Protein AF-00000000868670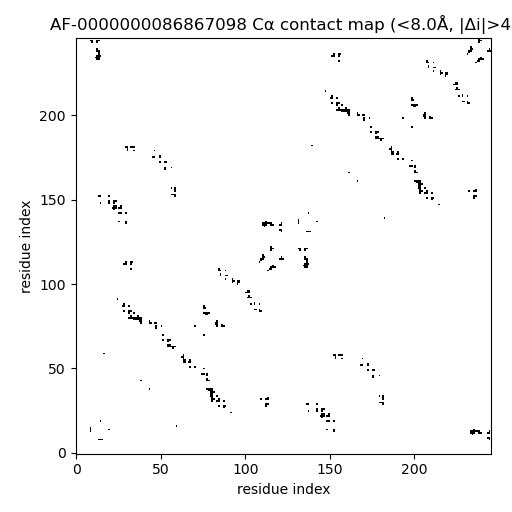98 (afdb_homodimer)

InterPro domains:
  IPR017905 ERV/ALR sulfhydryl oxidase domain [PF04777] (22-114)
  IPR017905 ERV/ALR sulfhydryl oxidase domain [PS51324] (13-113)
  IPR036774 ERV/ALR sulfhydryl oxidase domain superfamily [G3DSA:1.20.120.310] (2-123)
  IPR036774 ERV/ALR sulfhydryl oxidase domain superfamily [SSF69000] (12-122)
  IPR039799 Sulfhydryl oxidase ALR/ERV [PTHR12645] (9-123)

Sequence (246 aa):
VAVAEEKEPPPDCPLDSEQLGRSTWAFLHTMAAYYPDRPSGAQQKEMRDFINLFSKFYPCEHCAEDLRERLRTNQPDTSTRSNFSKWLCLLHNEVNRKLGKSEFDCSRVDERWRDGWKDGSCDVAVAEEKEPPPDCPLDSEQLGRSTWAFLHTMAAYYPDRPSGAQQKEMRDFINLFSKFYPCEHCAEDLRERLRTNQPDTSTRSNFSKWLCLLHNEVNRKLGKSEFDCSRVDERWRDGWKDGSCD

Secondary structure (DSSP, 8-state):
--------PPTTSPP-HHHHHHHHHHHHHHHHHTS-SS--HHHHHHHHHHHHHHHHH-S-HHHHHHHHHHHTT-----SSHHHHHHHHHHHHHHHHHHTTPPPP-GGGHHIIIII--TTSTT-/--------PPTTSPP-HHHHHHHHHHHHHHHHHTS-SS--HHHHHHHHHHHHHHHHH-S-HHHHHHHHHHHTT-----SSHHHHHHHHHHHHHHHHHHTTPPPP-GGGHHIIIII--TTSTT-

Solvent-accessible surface area (backbone atoms only — not comparable to full-atom values): 13511 Å² total; per-residue (Å²): 129,81,74,72,74,80,73,79,73,53,85,82,32,36,69,49,72,67,56,42,46,52,23,39,50,54,37,52,48,35,26,29,55,60,38,53,69,74,42,50,74,65,52,27,52,49,50,46,49,40,54,53,48,46,33,73,52,44,69,39,67,72,60,16,51,52,48,47,59,51,42,74,81,51,65,76,42,44,72,26,17,68,47,28,34,38,43,53,41,51,53,52,29,52,53,23,52,76,72,72,42,80,67,71,70,50,92,44,47,53,30,41,34,58,73,24,46,91,87,44,77,56,107,128,81,75,71,72,77,73,79,74,54,86,81,33,35,69,51,72,65,57,39,45,53,23,39,50,53,36,52,47,34,26,28,55,60,37,54,68,74,42,50,74,67,52,26,53,50,50,46,50,40,54,56,48,45,34,72,51,42,67,39,68,72,59,17,52,51,47,47,60,50,43,74,81,50,65,77,42,45,73,26,17,69,48,27,36,37,44,52,42,51,53,51,29,54,54,23,53,74,72,71,42,80,67,71,71,50,91,44,46,54,29,41,36,59,73,23,46,90,88,46,75,57,107

pLDDT: mean 93.81, std 14.08, range [25.45, 98.94]

Structure (mmCIF, N/CA/C/O backbone):
data_AF-0000000086867098-model_v1
#
loop_
_entity.id
_entity.type
_entity.pdbx_description
1 polymer 'Sulfhydryl oxidase'
#
loop_
_atom_site.group_PDB
_atom_site.id
_atom_site.type_symbol
_atom_site.label_atom_id
_atom_site.label_alt_id
_atom_site.label_comp_id
_atom_site.label_asym_id
_atom_site.label_entity_id
_atom_site.label_seq_id
_atom_site.pdbx_PDB_ins_code
_atom_site.Cartn_x
_atom_site.Cartn_y
_atom_site.Cartn_z
_atom_site.occupancy
_atom_site.B_iso_or_equiv
_atom_site.auth_seq_id
_atom_site.auth_comp_id
_atom_site.auth_asym_id
_atom_site.auth_atom_id
_atom_site.pdbx_PDB_model_num
ATOM 1 N N . VAL A 1 1 ? -27.594 5.777 -22.266 1 26.56 1 VAL A N 1
ATOM 2 C CA . VAL A 1 1 ? -26.969 6.781 -21.422 1 26.56 1 VAL A CA 1
ATOM 3 C C . VAL A 1 1 ? -25.469 6.52 -21.344 1 26.56 1 VAL A C 1
ATOM 5 O O . VAL A 1 1 ? -25.031 5.445 -20.906 1 26.56 1 VAL A O 1
ATOM 8 N N . ALA A 1 2 ? -24.531 7.09 -22.016 1 32.62 2 ALA A N 1
ATOM 9 C CA . ALA A 1 2 ? -23.094 6.895 -22.078 1 32.62 2 ALA A CA 1
ATOM 10 C C . ALA A 1 2 ? -22.484 6.891 -20.672 1 32.62 2 ALA A C 1
ATOM 12 O O . ALA A 1 2 ? -22.812 7.746 -19.844 1 32.62 2 ALA A O 1
ATOM 13 N N . VAL A 1 3 ? -22.203 5.785 -20 1 34.34 3 VAL A N 1
ATOM 14 C CA . VAL A 1 3 ? -21.484 5.75 -18.734 1 34.34 3 VAL A CA 1
ATOM 15 C C . VAL A 1 3 ? -20.375 6.805 -18.734 1 34.34 3 VAL A C 1
ATOM 17 O O . VAL A 1 3 ? -19.578 6.867 -19.672 1 34.34 3 VAL A O 1
ATOM 20 N N . ALA A 1 4 ? -20.672 7.84 -18.328 1 41.22 4 ALA A N 1
ATOM 21 C CA . ALA A 1 4 ? -19.703 8.93 -18.234 1 41.22 4 ALA A CA 1
ATOM 22 C C . ALA A 1 4 ? -18.328 8.406 -17.844 1 41.22 4 ALA A C 1
ATOM 24 O O . ALA A 1 4 ? -18.188 7.707 -16.844 1 41.22 4 ALA A O 1
ATOM 25 N N . GLU A 1 5 ? -17.516 8.047 -18.719 1 41.09 5 GLU A N 1
ATOM 26 C CA . GLU A 1 5 ? -16.125 7.699 -18.469 1 41.09 5 GLU A CA 1
ATOM 27 C C . GLU A 1 5 ? -15.516 8.594 -17.406 1 41.09 5 GLU A C 1
ATOM 29 O O . GLU A 1 5 ? -15.484 9.82 -17.547 1 41.09 5 GLU A O 1
ATOM 34 N N . GLU A 1 6 ? -15.727 8.398 -16.141 1 48.19 6 GLU A N 1
ATOM 35 C CA . GLU A 1 6 ? -15.125 9.227 -15.094 1 48.19 6 GLU A CA 1
ATOM 36 C C . GLU A 1 6 ? -13.664 9.539 -15.406 1 48.19 6 GLU A C 1
ATOM 38 O O . GLU A 1 6 ? -12.852 8.633 -15.57 1 48.19 6 GLU A O 1
ATOM 43 N N . LYS A 1 7 ? -13.312 10.555 -16.078 1 58.81 7 LYS A N 1
ATOM 44 C CA . LYS A 1 7 ? -12.008 11.078 -16.5 1 58.81 7 LYS A CA 1
ATOM 45 C C . LYS A 1 7 ? -11 11.023 -15.352 1 58.81 7 LYS A C 1
ATOM 47 O O . LYS A 1 7 ? -11.32 11.383 -14.219 1 58.81 7 LYS A O 1
ATOM 52 N N . GLU A 1 8 ? -9.883 10.258 -15.438 1 70.94 8 GLU A N 1
ATOM 53 C CA . GLU A 1 8 ? -8.789 10.219 -14.477 1 70.94 8 GLU A CA 1
ATOM 54 C C . GLU A 1 8 ? -8.391 11.625 -14.031 1 70.94 8 GLU A C 1
ATOM 56 O O . GLU A 1 8 ? -8.297 12.539 -14.852 1 70.94 8 GLU A O 1
ATOM 61 N N . PRO A 1 9 ? -8.438 11.805 -12.68 1 74.44 9 PRO A N 1
ATOM 62 C CA . PRO A 1 9 ? -8.016 13.133 -12.219 1 74.44 9 PRO A CA 1
ATOM 63 C C . PRO A 1 9 ? -6.66 13.547 -12.789 1 74.44 9 PRO A C 1
ATOM 65 O O . PRO A 1 9 ? -5.863 12.695 -13.18 1 74.44 9 PRO A O 1
ATOM 68 N N . PRO A 1 10 ? -6.441 14.914 -12.844 1 80.44 10 PRO A N 1
ATOM 69 C CA . PRO A 1 10 ? -5.133 15.406 -13.273 1 80.44 10 PRO A CA 1
ATOM 70 C C . PRO A 1 10 ? -3.986 14.867 -12.414 1 80.44 10 PRO A C 1
ATOM 72 O O . PRO A 1 10 ? -4.215 14.398 -11.297 1 80.44 10 PRO A O 1
ATOM 75 N N . PRO A 1 11 ? -2.871 14.875 -13.062 1 84.81 11 PRO A N 1
ATOM 76 C CA . PRO A 1 11 ? -1.71 14.438 -12.281 1 84.81 11 PRO A CA 1
ATOM 77 C C . PRO A 1 11 ? -1.512 15.266 -11.008 1 84.81 11 PRO A C 1
ATOM 79 O O . PRO A 1 11 ? -1.882 16.438 -10.969 1 84.81 11 PRO A O 1
ATOM 82 N N . ASP A 1 12 ? -1.098 14.703 -9.984 1 92.25 12 ASP A N 1
ATOM 83 C CA . ASP A 1 12 ? -0.721 15.328 -8.719 1 92.25 12 ASP A CA 1
ATOM 84 C C . ASP A 1 12 ? -1.955 15.789 -7.945 1 92.25 12 ASP A C 1
ATOM 86 O O . ASP A 1 12 ? -1.909 16.797 -7.238 1 92.25 12 ASP A O 1
ATOM 90 N N . CYS A 1 13 ? -3.09 15.305 -8.25 1 97.06 13 CYS A N 1
ATOM 91 C CA . CYS A 1 13 ? -4.301 15.5 -7.457 1 97.06 13 CYS A CA 1
ATOM 92 C C . CYS A 1 13 ? -4.566 14.297 -6.559 1 97.06 13 CYS A C 1
ATOM 94 O O . CYS A 1 13 ? -4.035 13.211 -6.801 1 97.06 13 CYS A O 1
ATOM 96 N N . PRO A 1 14 ? -5.355 14.469 -5.543 1 97.38 14 PRO A N 1
ATOM 97 C CA . PRO A 1 14 ? -5.715 13.312 -4.719 1 97.38 14 PRO A CA 1
ATOM 98 C C . PRO A 1 14 ? -6.27 12.148 -5.539 1 97.38 14 PRO A C 1
ATOM 100 O O . PRO A 1 14 ? -6.984 12.367 -6.52 1 97.38 14 PRO A O 1
ATOM 103 N N . LEU A 1 15 ? -5.988 10.984 -5.145 1 97.06 15 LEU A N 1
ATOM 104 C CA . LEU A 1 15 ? -6.395 9.805 -5.898 1 97.06 15 LEU A CA 1
ATOM 105 C C . LEU A 1 15 ? -7.891 9.547 -5.754 1 97.06 15 LEU A C 1
ATOM 107 O O . LEU A 1 15 ? -8.445 9.711 -4.664 1 97.06 15 LEU A O 1
ATOM 111 N N . ASP A 1 16 ? -8.492 9.195 -6.832 1 94.56 16 ASP A N 1
ATOM 112 C CA . ASP A 1 16 ? -9.828 8.625 -6.688 1 94.56 16 ASP A CA 1
ATOM 113 C C . ASP A 1 16 ? -9.766 7.148 -6.301 1 94.56 16 ASP A C 1
ATOM 115 O O . ASP A 1 16 ? -8.672 6.578 -6.199 1 94.56 16 ASP A O 1
ATOM 119 N N . SER A 1 17 ? -10.883 6.57 -6.066 1 95.12 17 SER A N 1
ATOM 120 C CA . SER A 1 17 ? -10.953 5.203 -5.562 1 95.12 17 SER A CA 1
ATOM 121 C C . SER A 1 17 ? -10.297 4.223 -6.531 1 95.12 17 SER A C 1
ATOM 123 O O . SER A 1 17 ? -9.672 3.25 -6.109 1 95.12 17 SER A O 1
ATOM 125 N N . GLU A 1 18 ? -10.43 4.438 -7.805 1 94.56 18 GLU A N 1
ATOM 126 C CA . GLU A 1 18 ? -9.852 3.555 -8.812 1 94.56 18 GLU A CA 1
ATOM 127 C C . GLU A 1 18 ? -8.328 3.645 -8.812 1 94.56 18 GLU A C 1
ATOM 129 O O . GLU A 1 18 ? -7.637 2.623 -8.859 1 94.56 18 GLU A O 1
ATOM 134 N N . GLN A 1 19 ? -7.812 4.863 -8.805 1 96.69 19 GLN A N 1
ATOM 135 C CA . GLN A 1 19 ? -6.371 5.074 -8.742 1 96.69 19 GLN A CA 1
ATOM 136 C C . GLN A 1 19 ? -5.789 4.508 -7.449 1 96.69 19 GLN A C 1
ATOM 138 O O . GLN A 1 19 ? -4.727 3.887 -7.461 1 96.69 19 GLN A O 1
ATOM 143 N N . LEU A 1 20 ? -6.52 4.809 -6.375 1 98 20 LEU A N 1
ATOM 144 C CA . LEU A 1 20 ? -6.109 4.258 -5.086 1 98 20 LEU A CA 1
ATOM 145 C C . LEU A 1 20 ? -6.051 2.734 -5.141 1 98 20 LEU A C 1
ATOM 147 O O . LEU A 1 20 ? -5.059 2.131 -4.727 1 98 20 LEU A O 1
ATOM 151 N N . GLY A 1 21 ? -7.105 2.197 -5.641 1 98 21 GLY A N 1
ATOM 152 C CA . GLY A 1 21 ? -7.152 0.749 -5.766 1 98 21 GLY A CA 1
ATOM 153 C C . GLY A 1 21 ? -6.004 0.182 -6.578 1 98 21 GLY A C 1
ATOM 154 O O . GLY A 1 21 ? -5.352 -0.777 -6.156 1 98 21 GLY A O 1
ATOM 155 N N . ARG A 1 22 ? -5.723 0.755 -7.691 1 97.12 22 ARG A N 1
ATOM 156 C CA . ARG A 1 22 ? -4.652 0.282 -8.562 1 97.12 22 ARG A CA 1
ATOM 157 C C . ARG A 1 22 ? -3.305 0.343 -7.855 1 97.12 22 ARG A C 1
ATOM 159 O O . ARG A 1 22 ? -2.525 -0.612 -7.91 1 97.12 22 ARG A O 1
ATOM 166 N N . SER A 1 23 ? -3.018 1.423 -7.254 1 97.94 23 SER A N 1
ATOM 167 C CA . SER A 1 23 ? -1.764 1.591 -6.527 1 97.94 23 SER A CA 1
ATOM 168 C C . SER A 1 23 ? -1.657 0.595 -5.375 1 97.94 23 SER A C 1
ATOM 170 O O . SER A 1 23 ? -0.601 -0.005 -5.164 1 97.94 23 SER A O 1
ATOM 172 N N . THR A 1 24 ? -2.754 0.404 -4.68 1 98.75 24 THR A N 1
ATOM 173 C CA . THR A 1 24 ? -2.76 -0.444 -3.492 1 98.75 24 THR A CA 1
ATOM 174 C C . THR A 1 24 ? -2.586 -1.911 -3.873 1 98.75 24 THR A C 1
ATOM 176 O O . THR A 1 24 ? -1.787 -2.627 -3.266 1 98.75 24 THR A O 1
ATOM 179 N N . TRP A 1 25 ? -3.287 -2.361 -4.895 1 98.81 25 TRP A N 1
ATOM 180 C CA . TRP A 1 25 ? -3.162 -3.748 -5.332 1 98.81 25 TRP A CA 1
ATOM 181 C C . TRP A 1 25 ? -1.762 -4.027 -5.863 1 98.81 25 TRP A C 1
ATOM 183 O O . TRP A 1 25 ? -1.217 -5.113 -5.652 1 98.81 25 TRP A O 1
ATOM 193 N N . ALA A 1 26 ? -1.219 -3.018 -6.586 1 98.38 26 ALA A N 1
ATOM 194 C CA . ALA A 1 26 ? 0.15 -3.178 -7.07 1 98.38 26 ALA A CA 1
ATOM 195 C C . ALA A 1 26 ? 1.116 -3.408 -5.91 1 98.38 26 ALA A C 1
ATOM 197 O O . ALA A 1 26 ? 1.964 -4.301 -5.969 1 98.38 26 ALA A O 1
ATOM 198 N N . PHE A 1 27 ? 1.025 -2.664 -4.871 1 98.75 27 PHE A N 1
ATOM 199 C CA . PHE A 1 27 ? 1.849 -2.809 -3.678 1 98.75 27 PHE A CA 1
ATOM 200 C C . PHE A 1 27 ? 1.606 -4.156 -3.012 1 98.75 27 PHE A C 1
ATOM 202 O O . PHE A 1 27 ? 2.553 -4.898 -2.734 1 98.75 27 PHE A O 1
ATOM 209 N N . LEU A 1 28 ? 0.327 -4.496 -2.783 1 98.94 28 LEU A N 1
ATOM 210 C CA . LEU A 1 28 ? -0.02 -5.703 -2.041 1 98.94 28 LEU A CA 1
ATOM 211 C C . LEU A 1 28 ? 0.461 -6.953 -2.775 1 98.94 28 LEU A C 1
ATOM 213 O O . LEU A 1 28 ? 1.038 -7.852 -2.164 1 98.94 28 LEU A O 1
ATOM 217 N N . HIS A 1 29 ? 0.234 -6.996 -4.113 1 98.94 29 HIS A N 1
ATOM 218 C CA . HIS A 1 29 ? 0.667 -8.156 -4.879 1 98.94 29 HIS A CA 1
ATOM 219 C C . HIS A 1 29 ? 2.188 -8.273 -4.898 1 98.94 29 HIS A C 1
ATOM 221 O O . HIS A 1 29 ? 2.732 -9.375 -4.836 1 98.94 29 HIS A O 1
ATOM 227 N N . THR A 1 30 ? 2.879 -7.141 -5.043 1 98.88 30 THR A N 1
ATOM 228 C CA . THR A 1 30 ? 4.336 -7.176 -5.023 1 98.88 30 THR A CA 1
ATOM 229 C C . THR A 1 30 ? 4.848 -7.633 -3.662 1 98.88 30 THR A C 1
ATOM 231 O O . THR A 1 30 ? 5.77 -8.445 -3.582 1 98.88 30 THR A O 1
ATOM 234 N N . MET A 1 31 ? 4.262 -7.098 -2.586 1 98.88 31 MET A N 1
ATOM 235 C CA . MET A 1 31 ? 4.621 -7.531 -1.239 1 98.88 31 MET A CA 1
ATOM 236 C C . MET A 1 31 ? 4.461 -9.039 -1.092 1 98.88 31 MET A C 1
ATOM 238 O O . MET A 1 31 ? 5.348 -9.711 -0.558 1 98.88 31 MET A O 1
ATOM 242 N N . ALA A 1 32 ? 3.342 -9.547 -1.602 1 98.94 32 ALA A N 1
ATOM 243 C CA . ALA A 1 32 ? 3.104 -10.992 -1.528 1 98.94 32 ALA A CA 1
ATOM 244 C C . ALA A 1 32 ? 4.137 -11.758 -2.348 1 98.94 32 ALA A C 1
ATOM 246 O O . ALA A 1 32 ? 4.594 -12.828 -1.937 1 98.94 32 ALA A O 1
ATOM 247 N N . ALA A 1 33 ? 4.496 -11.211 -3.479 1 98.81 33 ALA A N 1
ATOM 248 C CA . ALA A 1 33 ? 5.441 -11.859 -4.391 1 98.81 33 ALA A CA 1
ATOM 249 C C . ALA A 1 33 ? 6.812 -12.008 -3.736 1 98.81 33 ALA A C 1
ATOM 251 O O . ALA A 1 33 ? 7.566 -12.922 -4.07 1 98.81 33 ALA A O 1
ATOM 252 N N . TYR A 1 34 ? 7.117 -11.164 -2.795 1 98.62 34 TYR A N 1
ATOM 253 C CA . TYR A 1 34 ? 8.461 -11.18 -2.219 1 98.62 34 TYR A CA 1
ATOM 254 C C . TYR A 1 34 ? 8.414 -11.547 -0.741 1 98.62 34 TYR A C 1
ATOM 256 O O . TYR A 1 34 ? 9.367 -11.289 -0.001 1 98.62 34 TYR A O 1
ATOM 264 N N . TYR A 1 35 ? 7.203 -12.008 -0.323 1 98.75 35 TYR A N 1
ATOM 265 C CA . TYR A 1 35 ? 7.082 -12.664 0.977 1 98.75 35 TYR A CA 1
ATOM 266 C C . TYR A 1 35 ? 8.016 -13.867 1.071 1 98.75 35 TYR A C 1
ATOM 268 O O . TYR A 1 35 ? 8.297 -14.516 0.065 1 98.75 35 TYR A O 1
ATOM 276 N N . PRO A 1 36 ? 8.555 -14.133 2.316 1 98.25 36 PRO A N 1
ATOM 277 C CA . PRO A 1 36 ? 9.484 -15.258 2.428 1 98.25 36 PRO A CA 1
ATOM 278 C C . PRO A 1 36 ? 8.883 -16.578 1.933 1 98.25 36 PRO A C 1
ATOM 280 O O . PRO A 1 36 ? 7.707 -16.844 2.186 1 98.25 36 PRO A O 1
ATOM 283 N N . ASP A 1 37 ? 9.664 -17.406 1.196 1 98.19 37 ASP A N 1
ATOM 284 C CA . ASP A 1 37 ? 9.195 -18.688 0.694 1 98.19 37 ASP A CA 1
ATOM 285 C C . ASP A 1 37 ? 8.766 -19.609 1.841 1 98.19 37 ASP A C 1
ATOM 287 O O . ASP A 1 37 ? 7.766 -20.328 1.729 1 98.19 37 ASP A O 1
ATOM 291 N N . ARG A 1 38 ? 9.562 -19.547 2.852 1 97.75 38 ARG A N 1
ATOM 292 C CA . ARG A 1 38 ? 9.289 -20.312 4.07 1 97.75 38 ARG A CA 1
ATOM 293 C C . ARG A 1 38 ? 9.305 -19.391 5.293 1 97.75 38 ARG A C 1
ATOM 295 O O . ARG A 1 38 ? 10.258 -19.406 6.066 1 97.75 38 ARG A O 1
ATOM 302 N N . PRO A 1 39 ? 8.203 -18.672 5.527 1 98.75 39 PRO A N 1
ATOM 303 C CA . PRO A 1 39 ? 8.148 -17.719 6.641 1 98.75 39 PR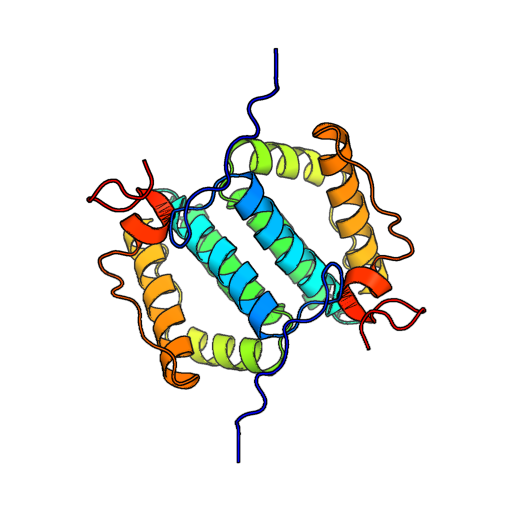O A CA 1
ATOM 304 C C . PRO A 1 39 ? 8.18 -18.406 8 1 98.75 39 PRO A C 1
ATOM 306 O O . PRO A 1 39 ? 7.613 -19.484 8.164 1 98.75 39 PRO A O 1
ATOM 309 N N . SER A 1 40 ? 8.859 -17.781 8.922 1 98.69 40 SER A N 1
ATOM 310 C CA . SER A 1 40 ? 8.805 -18.234 10.305 1 98.69 40 SER A CA 1
ATOM 311 C C . SER A 1 40 ? 7.414 -18.047 10.898 1 98.69 40 SER A C 1
ATOM 313 O O . SER A 1 40 ? 6.566 -17.375 10.312 1 98.69 40 SER A O 1
ATOM 315 N N . GLY A 1 41 ? 7.188 -18.688 12.055 1 98.62 41 GLY A N 1
ATOM 316 C CA . GLY A 1 41 ? 5.926 -18.484 12.75 1 98.62 41 GLY A CA 1
ATOM 317 C C . GLY A 1 41 ? 5.648 -17.016 13.047 1 98.62 41 GLY A C 1
ATOM 318 O O . GLY A 1 41 ? 4.516 -16.547 12.898 1 98.62 41 GLY A O 1
ATOM 319 N N . ALA A 1 42 ? 6.703 -16.328 13.414 1 98.69 42 ALA A N 1
ATOM 320 C CA . ALA A 1 42 ? 6.566 -14.898 13.695 1 98.69 42 ALA A CA 1
ATOM 321 C C . ALA A 1 42 ? 6.188 -14.117 12.438 1 98.69 42 ALA A C 1
ATOM 323 O O . ALA A 1 42 ? 5.312 -13.258 12.477 1 98.69 42 ALA A O 1
ATOM 324 N N . GLN A 1 43 ? 6.82 -14.422 11.359 1 98.81 43 GLN A N 1
ATOM 325 C CA . GLN A 1 43 ? 6.52 -13.758 10.102 1 98.81 43 GLN A CA 1
ATOM 326 C C . GLN A 1 43 ? 5.086 -14.031 9.664 1 98.81 43 GLN A C 1
ATOM 328 O O . GLN A 1 43 ? 4.406 -13.133 9.148 1 98.81 43 GLN A O 1
ATOM 333 N N . GLN A 1 44 ? 4.625 -15.227 9.805 1 98.94 44 GLN A N 1
ATOM 334 C CA . GLN A 1 44 ? 3.25 -15.586 9.469 1 98.94 44 GLN A CA 1
ATOM 335 C C . GLN A 1 44 ? 2.254 -14.766 10.281 1 98.94 44 GLN A C 1
ATOM 337 O O . GLN A 1 44 ? 1.308 -14.203 9.734 1 98.94 44 GLN A O 1
ATOM 342 N N . LYS A 1 45 ? 2.467 -14.734 11.57 1 98.88 45 LYS A N 1
ATOM 343 C CA . LYS A 1 45 ? 1.586 -13.961 12.438 1 98.88 45 LYS A CA 1
ATOM 344 C C . LYS A 1 45 ? 1.616 -12.477 12.078 1 98.88 45 LYS A C 1
ATOM 346 O O . LYS A 1 45 ? 0.572 -11.82 12.031 1 98.88 45 LYS A O 1
ATOM 351 N N . GLU A 1 46 ? 2.785 -11.961 11.898 1 98.88 46 GLU A N 1
ATOM 352 C CA . GLU A 1 46 ? 2.953 -10.547 11.602 1 98.88 46 GLU A CA 1
ATOM 353 C C . GLU A 1 46 ? 2.285 -10.18 10.281 1 98.88 46 GLU A C 1
ATOM 355 O O . GLU A 1 46 ? 1.717 -9.094 10.148 1 98.88 46 GLU A O 1
ATOM 360 N N . MET A 1 47 ? 2.348 -11.047 9.297 1 98.94 47 MET A N 1
ATOM 361 C CA . MET A 1 47 ? 1.693 -10.789 8.016 1 98.94 47 MET A CA 1
ATOM 362 C C . MET A 1 47 ? 0.176 -10.812 8.164 1 98.94 47 MET A C 1
ATOM 364 O O . MET A 1 47 ? -0.524 -9.984 7.586 1 98.94 47 MET A O 1
ATOM 368 N N . ARG A 1 48 ? -0.363 -11.742 8.938 1 98.81 48 ARG A N 1
ATOM 369 C CA . ARG A 1 48 ? -1.793 -11.742 9.227 1 98.81 48 ARG A CA 1
ATOM 370 C C . ARG A 1 48 ? -2.217 -10.445 9.906 1 98.81 48 ARG A C 1
ATOM 372 O O . ARG A 1 48 ? -3.232 -9.852 9.539 1 98.81 48 ARG A O 1
ATOM 379 N N . ASP A 1 49 ? -1.416 -10.062 10.891 1 98.81 49 ASP A N 1
ATOM 380 C CA . ASP A 1 49 ? -1.689 -8.805 11.57 1 98.81 49 ASP A CA 1
ATOM 381 C C . ASP A 1 49 ? -1.668 -7.633 10.586 1 98.81 49 ASP A C 1
ATOM 383 O O . ASP A 1 49 ? -2.506 -6.734 10.672 1 98.81 49 ASP A O 1
ATOM 387 N N . PHE A 1 50 ? -0.724 -7.621 9.688 1 98.94 50 PHE A N 1
ATOM 388 C CA . PHE A 1 50 ? -0.591 -6.562 8.688 1 98.94 50 PHE A CA 1
ATOM 389 C C . PHE A 1 50 ? -1.859 -6.445 7.852 1 98.94 50 PHE A C 1
ATOM 391 O O . PHE A 1 50 ? -2.4 -5.352 7.688 1 98.94 50 PHE A O 1
ATOM 398 N N . ILE A 1 51 ? -2.369 -7.559 7.355 1 98.94 51 ILE A N 1
ATOM 399 C CA . ILE A 1 51 ? -3.545 -7.555 6.492 1 98.94 51 ILE A CA 1
ATOM 400 C C . ILE A 1 51 ? -4.766 -7.09 7.285 1 98.94 51 ILE A C 1
ATOM 402 O O . ILE A 1 51 ? -5.605 -6.348 6.766 1 98.94 51 ILE A O 1
ATOM 406 N N . ASN A 1 52 ? -4.848 -7.512 8.5 1 98.75 52 ASN A N 1
ATOM 407 C CA . ASN A 1 52 ? -5.984 -7.102 9.32 1 98.75 52 ASN A CA 1
ATOM 408 C C . ASN A 1 52 ? -5.926 -5.609 9.648 1 98.75 52 ASN A C 1
ATOM 410 O O . ASN A 1 52 ? -6.945 -4.918 9.586 1 98.75 52 ASN A O 1
ATOM 414 N N . LEU A 1 53 ? -4.75 -5.121 10 1 98.81 53 LEU A N 1
ATOM 415 C CA . LEU A 1 53 ? -4.594 -3.689 10.234 1 98.81 53 LEU A CA 1
ATOM 416 C C . LEU A 1 53 ? -4.859 -2.896 8.961 1 98.81 53 LEU A C 1
ATOM 418 O O . LEU A 1 53 ? -5.496 -1.842 9 1 98.81 53 LEU A O 1
ATOM 422 N N . PHE A 1 54 ? -4.34 -3.438 7.828 1 98.88 54 PHE A N 1
ATOM 423 C CA . PHE A 1 54 ? -4.59 -2.842 6.52 1 98.88 54 PHE A CA 1
ATOM 424 C C . PHE A 1 54 ? -6.082 -2.637 6.293 1 98.88 54 PHE A C 1
ATOM 426 O O . PHE A 1 54 ? -6.508 -1.57 5.844 1 98.88 54 PHE A O 1
ATOM 433 N N . SER A 1 55 ? -6.902 -3.562 6.578 1 98.69 55 SER A N 1
ATOM 434 C CA . SER A 1 55 ? -8.344 -3.516 6.34 1 98.69 55 SER A CA 1
ATOM 435 C C . SER A 1 55 ? -9.008 -2.436 7.188 1 98.69 55 SER A C 1
ATOM 437 O O . SER A 1 55 ? -10.086 -1.951 6.852 1 98.69 55 SER A O 1
ATOM 439 N N . LYS A 1 56 ? -8.406 -2.055 8.289 1 98.31 56 LYS A N 1
ATOM 440 C CA . LYS A 1 56 ? -8.961 -1.036 9.18 1 98.31 56 LYS A CA 1
ATOM 441 C C . LYS A 1 56 ? -8.672 0.367 8.648 1 98.31 56 LYS A C 1
ATOM 443 O O . LYS A 1 56 ? -9.445 1.296 8.883 1 98.31 56 LYS A O 1
ATOM 448 N N . PHE A 1 57 ? -7.559 0.493 7.988 1 98.75 57 PHE A N 1
ATOM 449 C CA . PHE A 1 57 ? -7.07 1.84 7.715 1 98.75 57 PHE A CA 1
ATOM 450 C C . PHE A 1 57 ? -7.117 2.137 6.219 1 98.75 57 PHE A C 1
ATOM 452 O O . PHE A 1 57 ? -6.75 3.23 5.789 1 98.75 57 PHE A O 1
ATOM 459 N N . TYR A 1 58 ? -7.574 1.14 5.348 1 98.81 58 TYR A N 1
ATOM 460 C CA . TYR A 1 58 ? -7.672 1.416 3.92 1 98.81 58 TYR A CA 1
ATOM 461 C C . TYR A 1 58 ? -8.586 2.605 3.658 1 98.81 58 TYR A C 1
ATOM 463 O O . TYR A 1 58 ? -9.703 2.67 4.188 1 98.81 58 TYR A O 1
ATOM 471 N N . PRO A 1 59 ? -8.102 3.6 2.883 1 98.44 59 PRO A N 1
ATOM 472 C CA . PRO A 1 59 ? -8.766 4.902 2.797 1 98.44 59 PRO A CA 1
ATOM 473 C C . PRO A 1 59 ? -9.891 4.922 1.771 1 98.44 59 PRO A C 1
ATOM 475 O O . PRO A 1 59 ? -9.961 5.828 0.938 1 98.44 59 PRO A O 1
ATOM 478 N N . CYS A 1 60 ? -10.742 4.023 1.742 1 97.88 60 CYS A N 1
ATOM 479 C CA . CYS A 1 60 ? -12.047 3.883 1.097 1 97.88 60 CYS A CA 1
ATOM 480 C C . CYS A 1 60 ? -13.023 3.143 1.999 1 97.88 60 CYS A C 1
ATOM 482 O O . CYS A 1 60 ? -12.93 1.924 2.16 1 97.88 60 CYS A O 1
ATOM 484 N N . GLU A 1 61 ? -13.844 3.896 2.498 1 96.94 61 GLU A N 1
ATOM 485 C CA . GLU A 1 61 ? -14.648 3.404 3.611 1 96.94 61 GLU A CA 1
ATOM 486 C C . GLU A 1 61 ? -15.414 2.143 3.225 1 96.94 61 GLU A C 1
ATOM 488 O O . GLU A 1 61 ? -15.328 1.122 3.912 1 96.94 61 GLU A O 1
ATOM 493 N N . HIS A 1 62 ? -16.172 2.217 2.145 1 97.06 62 HIS A N 1
ATOM 494 C CA . HIS A 1 62 ? -16.969 1.059 1.766 1 97.06 62 HIS A CA 1
ATOM 495 C C . HIS A 1 62 ? -16.094 -0.095 1.305 1 97.06 62 HIS A C 1
ATOM 497 O O . HIS A 1 62 ? -16.438 -1.264 1.474 1 97.06 62 HIS A O 1
ATOM 503 N N . CYS A 1 63 ? -14.891 0.158 0.699 1 98.31 63 CYS A N 1
ATOM 504 C CA . CYS A 1 63 ? -13.922 -0.871 0.327 1 98.31 63 CYS A CA 1
ATOM 505 C C . CYS A 1 63 ? -13.375 -1.578 1.562 1 98.31 63 CYS A C 1
ATOM 507 O O . CYS A 1 63 ? -13.305 -2.809 1.595 1 98.31 63 CYS A O 1
ATOM 509 N N . ALA A 1 64 ? -13.023 -0.767 2.52 1 98.38 64 ALA A N 1
ATOM 510 C CA . ALA A 1 64 ? -12.461 -1.282 3.766 1 98.38 64 ALA A CA 1
ATOM 511 C C . ALA A 1 64 ? -13.477 -2.158 4.5 1 98.38 64 ALA A C 1
ATOM 513 O O . ALA A 1 64 ? -13.125 -3.225 5.012 1 98.38 64 ALA A O 1
ATOM 514 N N . GLU A 1 65 ? -14.664 -1.67 4.59 1 98.25 65 GLU A N 1
ATOM 515 C CA . GLU A 1 65 ? -15.727 -2.443 5.23 1 98.25 65 GLU A CA 1
ATOM 516 C C . GLU A 1 65 ? -15.93 -3.783 4.531 1 98.25 65 GLU A C 1
ATOM 518 O O . GLU A 1 65 ? -16.078 -4.816 5.188 1 98.25 65 GLU A O 1
ATOM 523 N N . ASP A 1 66 ? -16.016 -3.74 3.273 1 98.19 66 ASP A N 1
ATOM 524 C CA . ASP A 1 66 ? -16.156 -4.965 2.492 1 98.19 66 ASP A CA 1
ATOM 525 C C . ASP A 1 66 ? -15.008 -5.93 2.766 1 98.19 66 ASP A C 1
ATOM 527 O O . ASP A 1 66 ? -15.227 -7.133 2.939 1 98.19 66 ASP A O 1
ATOM 531 N N . LEU A 1 67 ? -13.789 -5.422 2.77 1 98.5 67 LEU A N 1
ATOM 532 C CA . LEU A 1 67 ? -12.617 -6.246 3.045 1 98.5 67 LEU A CA 1
ATOM 533 C C . LEU A 1 67 ? -12.703 -6.875 4.434 1 98.5 67 LEU A C 1
ATOM 535 O O . LEU A 1 67 ? -12.422 -8.062 4.602 1 98.5 67 LEU A O 1
ATOM 539 N N . ARG A 1 68 ? -13.078 -6.098 5.434 1 98.56 68 ARG A N 1
ATOM 540 C CA . ARG A 1 68 ? -13.195 -6.621 6.793 1 98.56 68 ARG A CA 1
ATOM 541 C C . ARG A 1 68 ? -14.242 -7.723 6.871 1 98.56 68 ARG A C 1
ATOM 543 O O . ARG A 1 68 ? -14.07 -8.703 7.598 1 98.56 68 ARG A O 1
ATOM 550 N N . GLU A 1 69 ? -15.305 -7.547 6.176 1 98.38 69 GLU A N 1
ATOM 551 C CA . GLU A 1 69 ? -16.328 -8.594 6.125 1 98.38 69 GLU A CA 1
ATOM 552 C C . GLU A 1 69 ? -15.766 -9.875 5.527 1 98.38 69 GLU A C 1
ATOM 554 O O . GLU A 1 69 ? -16.016 -10.969 6.047 1 98.38 69 GLU A O 1
ATOM 559 N N . ARG A 1 70 ? -15.008 -9.781 4.504 1 97.75 70 ARG A N 1
ATOM 560 C CA . ARG A 1 70 ? -14.43 -10.945 3.854 1 97.75 70 ARG A CA 1
ATOM 561 C C . ARG A 1 70 ? -13.406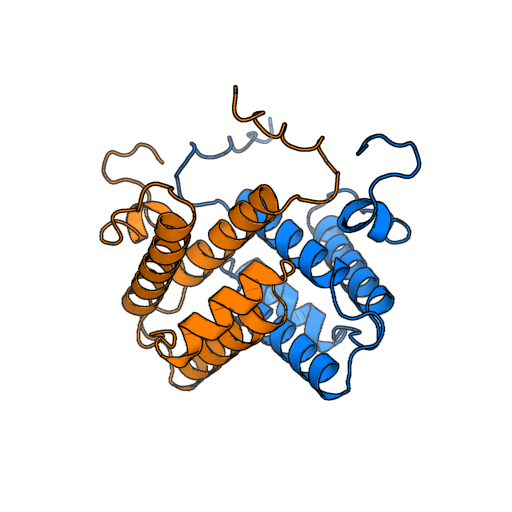 -11.633 4.762 1 97.75 70 ARG A C 1
ATOM 563 O O . ARG A 1 70 ? -13.3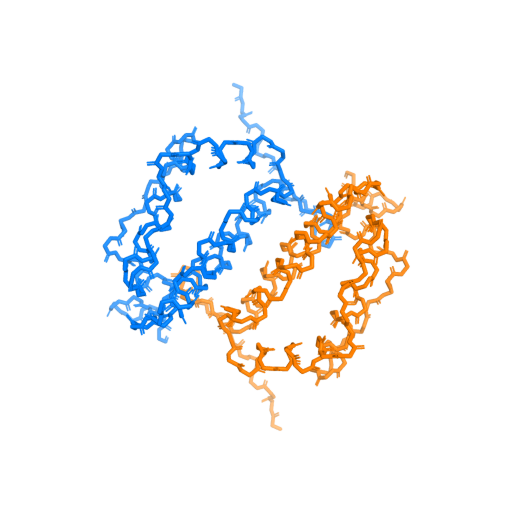05 -12.859 4.773 1 97.75 70 ARG A O 1
ATOM 570 N N . LEU A 1 71 ? -12.703 -10.836 5.547 1 98.5 71 LEU A N 1
ATOM 571 C CA . LEU A 1 71 ? -11.633 -11.359 6.395 1 98.5 71 LEU A CA 1
ATOM 572 C C . LEU A 1 71 ? -12.211 -12.117 7.586 1 98.5 71 LEU A C 1
ATOM 574 O O . LEU A 1 71 ? -11.492 -12.859 8.258 1 98.5 71 LEU A O 1
ATOM 578 N N . ARG A 1 72 ? -13.469 -11.938 7.887 1 98.06 72 ARG A N 1
ATOM 579 C CA . ARG A 1 72 ? -14.094 -12.656 8.992 1 98.06 72 ARG A CA 1
ATOM 580 C C . ARG A 1 72 ? -14.055 -14.164 8.75 1 98.06 72 ARG A C 1
ATOM 582 O O . ARG A 1 72 ? -13.945 -14.953 9.688 1 98.06 72 ARG A O 1
ATOM 589 N N . THR A 1 73 ? -14.125 -14.57 7.496 1 97.31 73 THR A N 1
ATOM 590 C CA . THR A 1 73 ? -14.203 -16 7.219 1 97.31 73 THR A CA 1
ATOM 591 C C . THR A 1 73 ? -13.109 -16.422 6.246 1 97.31 73 THR A C 1
ATOM 593 O O . THR A 1 73 ? -13.078 -17.562 5.789 1 97.31 73 THR A O 1
ATOM 596 N N . ASN A 1 74 ? -12.352 -15.547 5.875 1 97.81 74 ASN A N 1
ATOM 597 C CA . ASN A 1 74 ? -11.281 -15.797 4.914 1 97.81 74 ASN A CA 1
ATOM 598 C C . ASN A 1 74 ? -10 -15.062 5.297 1 97.81 74 ASN A C 1
ATOM 600 O O . ASN A 1 74 ? -9.57 -14.156 4.586 1 97.81 74 ASN A O 1
ATOM 604 N N . GLN A 1 75 ? -9.367 -15.57 6.371 1 98.62 75 GLN A N 1
ATOM 605 C CA . GLN A 1 75 ? -8.102 -15 6.82 1 98.62 75 GLN A CA 1
ATOM 606 C C . GLN A 1 75 ? -6.977 -15.32 5.844 1 98.62 75 GLN A C 1
ATOM 608 O O . GLN A 1 75 ? -7.016 -16.344 5.152 1 98.62 75 GLN A O 1
ATOM 613 N N . PRO A 1 76 ? -5.938 -14.438 5.754 1 98.81 76 PRO A N 1
ATOM 614 C CA . PRO A 1 76 ? -4.836 -14.695 4.82 1 98.81 76 PRO A CA 1
ATOM 615 C C . PRO A 1 76 ? -4.105 -16 5.117 1 98.81 76 PRO A C 1
ATOM 617 O O . PRO A 1 76 ? -3.898 -16.344 6.285 1 98.81 76 PRO A O 1
ATOM 620 N N . ASP A 1 77 ? -3.863 -16.75 4.09 1 98.88 77 ASP A N 1
ATOM 621 C CA . ASP A 1 77 ? -2.963 -17.891 4.227 1 98.88 77 ASP A CA 1
ATOM 622 C C . ASP A 1 77 ? -1.504 -17.453 4.098 1 98.88 77 ASP A C 1
ATOM 624 O O . ASP A 1 77 ? -0.982 -17.328 2.986 1 98.88 77 ASP A O 1
ATOM 628 N N . THR A 1 78 ? -0.784 -17.281 5.199 1 98.88 78 THR A N 1
ATOM 629 C CA . THR A 1 78 ? 0.574 -16.75 5.207 1 98.88 78 THR A CA 1
ATOM 630 C C . THR A 1 78 ? 1.591 -17.875 5.434 1 98.88 78 THR A C 1
ATOM 632 O O . THR A 1 78 ? 2.721 -17.609 5.852 1 98.88 78 THR A O 1
ATOM 635 N N . SER A 1 79 ? 1.136 -19.094 5.211 1 98.88 79 SER A N 1
ATOM 636 C CA . SER A 1 79 ? 1.97 -20.25 5.535 1 98.88 79 SER A CA 1
ATOM 637 C C . SER A 1 79 ? 3.193 -20.312 4.629 1 98.88 79 SER A C 1
ATOM 639 O O . SER A 1 79 ? 4.246 -20.812 5.035 1 98.88 79 SER A O 1
ATOM 641 N N . THR A 1 80 ? 3.062 -19.969 3.371 1 98.81 80 THR A N 1
ATOM 642 C CA . THR A 1 80 ? 4.152 -19.859 2.408 1 98.81 80 THR A CA 1
ATOM 643 C C . THR A 1 80 ? 3.947 -18.656 1.497 1 98.81 80 THR A C 1
ATOM 645 O O . THR A 1 80 ? 2.846 -18.109 1.423 1 98.81 80 THR A O 1
ATOM 648 N N . ARG A 1 81 ? 5.023 -18.297 0.83 1 98.81 81 ARG A N 1
ATOM 649 C CA . ARG A 1 81 ? 4.941 -17.219 -0.157 1 98.81 81 ARG A CA 1
ATOM 650 C C . ARG A 1 81 ? 3.871 -17.516 -1.201 1 98.81 81 ARG A C 1
ATOM 652 O O . ARG A 1 81 ? 3.045 -16.656 -1.515 1 98.81 81 ARG A O 1
ATOM 659 N N . SER A 1 82 ? 3.896 -18.703 -1.785 1 98.75 82 SER A N 1
ATOM 660 C CA . SER A 1 82 ? 2.973 -19.109 -2.84 1 98.75 82 SER A CA 1
ATOM 661 C C . SER A 1 82 ? 1.528 -19.078 -2.35 1 98.75 82 SER A C 1
ATOM 663 O O . SER A 1 82 ? 0.637 -18.609 -3.059 1 98.75 82 SER A O 1
ATOM 665 N N . ASN A 1 83 ? 1.311 -19.578 -1.134 1 98.88 83 ASN A N 1
ATOM 666 C CA . ASN A 1 83 ? -0.034 -19.594 -0.567 1 98.88 83 ASN A CA 1
ATOM 667 C C . ASN A 1 83 ? -0.551 -18.172 -0.34 1 98.88 83 ASN A C 1
ATOM 669 O O . ASN A 1 83 ? -1.709 -17.875 -0.637 1 98.88 83 ASN A O 1
ATOM 673 N N . PHE A 1 84 ? 0.267 -17.359 0.201 1 98.94 84 PHE A N 1
ATOM 674 C CA . PHE A 1 84 ? -0.119 -15.977 0.468 1 98.94 84 PHE A CA 1
ATOM 675 C C . PHE A 1 84 ? -0.428 -15.234 -0.829 1 98.94 84 PHE A C 1
ATOM 677 O O . PHE A 1 84 ? -1.43 -14.523 -0.921 1 98.94 84 PHE A O 1
ATOM 684 N N . SER A 1 85 ? 0.401 -15.414 -1.878 1 98.94 85 SER A N 1
ATOM 685 C CA . SER A 1 85 ? 0.186 -14.789 -3.182 1 98.94 85 SER A CA 1
ATOM 686 C C . SER A 1 85 ? -1.134 -15.242 -3.797 1 98.94 85 SER A C 1
ATOM 688 O O . SER A 1 85 ? -1.875 -14.43 -4.352 1 98.94 85 SER A O 1
ATOM 690 N N . LYS A 1 86 ? -1.333 -16.5 -3.703 1 98.88 86 LYS A N 1
ATOM 691 C CA . LYS A 1 86 ? -2.574 -17.031 -4.246 1 98.88 86 LYS A CA 1
ATOM 692 C C . LYS A 1 86 ? -3.787 -16.5 -3.494 1 98.88 86 LYS A C 1
ATOM 694 O O . LYS A 1 86 ? -4.785 -16.125 -4.105 1 98.88 86 LYS A O 1
ATOM 699 N N . TRP A 1 87 ? -3.729 -16.531 -2.188 1 98.94 87 TRP A N 1
ATOM 700 C CA . TRP A 1 87 ? -4.809 -15.992 -1.373 1 98.94 87 TRP A CA 1
ATOM 701 C C . TRP A 1 87 ? -5.137 -14.562 -1.787 1 98.94 87 TRP A C 1
ATOM 703 O O . TRP A 1 87 ? -6.305 -14.219 -1.979 1 98.94 87 TRP A O 1
ATOM 713 N N . LEU A 1 88 ? -4.098 -13.75 -1.889 1 98.94 88 LEU A N 1
ATOM 714 C CA . LEU A 1 88 ? -4.293 -12.344 -2.242 1 98.94 88 LEU A CA 1
ATOM 715 C C . LEU A 1 88 ? -4.918 -12.211 -3.627 1 98.94 88 LEU A C 1
ATOM 717 O O . LEU A 1 88 ? -5.77 -11.352 -3.85 1 98.94 88 LEU A O 1
ATOM 721 N N . CYS A 1 89 ? -4.469 -13.039 -4.566 1 98.94 89 CYS A N 1
ATOM 722 C CA . CYS A 1 89 ? -5.012 -13.039 -5.922 1 98.94 89 CYS A CA 1
ATOM 723 C C . CYS A 1 89 ? -6.492 -13.398 -5.914 1 98.94 89 CYS A C 1
ATOM 725 O O . CYS A 1 89 ? -7.293 -12.758 -6.598 1 98.94 89 CYS A O 1
ATOM 727 N N . LEU A 1 90 ? -6.832 -14.398 -5.164 1 98.88 90 LEU A N 1
ATOM 728 C CA . LEU A 1 90 ? -8.227 -14.812 -5.082 1 98.88 90 LEU A CA 1
ATOM 729 C C . LEU A 1 90 ? -9.086 -13.734 -4.422 1 98.88 90 LEU A C 1
ATOM 731 O O . LEU A 1 90 ? -10.211 -13.484 -4.852 1 98.88 90 LEU A O 1
ATOM 735 N N . LEU A 1 91 ? -8.586 -13.156 -3.383 1 98.88 91 LEU A N 1
ATOM 736 C CA . LEU A 1 91 ? -9.273 -12.039 -2.752 1 98.88 91 LEU A CA 1
ATOM 737 C C . LEU A 1 91 ? -9.516 -10.914 -3.75 1 98.88 91 LEU A C 1
ATOM 739 O O . LEU A 1 91 ? -10.609 -10.352 -3.805 1 98.88 91 LEU A O 1
ATOM 743 N N . HIS A 1 92 ? -8.445 -10.516 -4.531 1 98.75 92 HIS A N 1
ATOM 744 C CA . HIS A 1 92 ? -8.555 -9.477 -5.551 1 98.75 92 HIS A CA 1
ATOM 745 C C . HIS A 1 92 ? -9.617 -9.836 -6.586 1 98.75 92 HIS A C 1
ATOM 747 O O . HIS A 1 92 ? -10.367 -8.961 -7.035 1 98.75 92 HIS A O 1
ATOM 753 N N . ASN A 1 93 ? -9.719 -11.102 -6.969 1 98.81 93 ASN A N 1
ATOM 754 C CA . ASN A 1 93 ? -10.734 -11.562 -7.91 1 98.81 93 ASN A CA 1
ATOM 755 C C . ASN A 1 93 ? -12.141 -11.414 -7.34 1 98.81 93 ASN A C 1
ATOM 757 O O . ASN A 1 93 ? -13.086 -11.141 -8.078 1 98.81 93 ASN A O 1
ATOM 761 N N . GLU A 1 94 ? -12.273 -11.695 -6.07 1 98.38 94 GLU A N 1
ATOM 762 C CA . GLU A 1 94 ? -13.578 -11.469 -5.453 1 98.38 94 GLU A CA 1
ATOM 763 C C . GLU A 1 94 ? -14.008 -10.016 -5.586 1 98.38 94 GLU A C 1
ATOM 765 O O . GLU A 1 94 ? -15.172 -9.727 -5.891 1 98.38 94 GLU A O 1
ATOM 770 N N . VAL A 1 95 ? -13.109 -9.125 -5.359 1 98.12 95 VAL A N 1
ATOM 771 C CA . VAL A 1 95 ? -13.391 -7.699 -5.508 1 98.12 95 VAL A CA 1
ATOM 772 C C . VAL A 1 95 ? -13.711 -7.387 -6.969 1 98.12 95 VAL A C 1
ATOM 774 O O . VAL A 1 95 ? -14.656 -6.645 -7.254 1 98.12 95 VAL A O 1
ATOM 777 N N . ASN A 1 96 ? -12.898 -7.945 -7.91 1 98.19 96 ASN A N 1
ATOM 778 C CA . ASN A 1 96 ? -13.164 -7.766 -9.336 1 98.19 96 ASN A CA 1
ATOM 779 C C . ASN A 1 96 ? -14.578 -8.203 -9.703 1 98.19 96 ASN A C 1
ATOM 781 O O . ASN A 1 96 ? -15.289 -7.488 -10.414 1 98.19 96 ASN A O 1
ATOM 785 N N . ARG A 1 97 ? -14.922 -9.359 -9.25 1 98 97 ARG A N 1
ATOM 786 C CA . ARG A 1 97 ? -16.25 -9.898 -9.547 1 98 97 ARG A CA 1
ATOM 787 C C . ARG A 1 97 ? -17.344 -8.945 -9.062 1 98 97 ARG A C 1
ATOM 789 O O . ARG A 1 97 ? -18.297 -8.688 -9.789 1 98 97 ARG A O 1
ATOM 796 N N . LYS A 1 98 ? -17.203 -8.469 -7.895 1 96.75 98 LYS A N 1
ATOM 797 C CA . LYS A 1 98 ? -18.172 -7.531 -7.324 1 96.75 98 LYS A CA 1
ATOM 798 C C . LYS A 1 98 ? -18.266 -6.262 -8.164 1 96.75 98 LYS A C 1
ATOM 800 O O . LYS A 1 98 ? -19.344 -5.668 -8.281 1 96.75 98 LYS A O 1
ATOM 805 N N . LEU A 1 99 ? -17.188 -5.824 -8.773 1 96.81 99 LEU A N 1
ATOM 806 C CA . LEU A 1 99 ? -17.141 -4.578 -9.531 1 96.81 99 LEU A CA 1
ATOM 807 C C . LEU A 1 99 ? -17.438 -4.824 -11 1 96.81 99 LEU A C 1
ATOM 809 O O . LEU A 1 99 ? -17.375 -3.9 -11.82 1 96.81 99 LEU A O 1
ATOM 813 N N . GLY A 1 100 ? -17.719 -6.078 -11.344 1 97.06 100 GLY A N 1
ATOM 814 C CA . GLY A 1 100 ? -18.016 -6.414 -12.727 1 97.06 100 GLY A CA 1
ATOM 815 C C . GLY A 1 100 ? -16.781 -6.422 -13.609 1 97.06 100 GLY A C 1
ATOM 816 O O . GLY A 1 100 ? -16.875 -6.195 -14.82 1 97.06 100 GLY A O 1
ATOM 817 N N . LYS A 1 101 ? -15.648 -6.512 -13.023 1 97.56 101 LYS A N 1
ATOM 818 C CA . LYS A 1 101 ? -14.391 -6.574 -13.75 1 97.56 101 LYS A CA 1
ATOM 819 C C . LYS A 1 101 ? -13.977 -8.023 -14.016 1 97.56 101 LYS A C 1
ATOM 821 O O . LYS A 1 101 ? -14.484 -8.945 -13.375 1 97.56 101 LYS A O 1
ATOM 826 N N . SER A 1 102 ? -13.07 -8.18 -14.93 1 98 102 SER A N 1
ATOM 827 C CA . SER A 1 102 ? -12.586 -9.516 -15.258 1 98 102 SER A CA 1
ATOM 828 C C . SER A 1 102 ? -11.703 -10.078 -14.141 1 98 102 SER A C 1
ATOM 830 O O . SER A 1 102 ? -10.953 -9.336 -13.508 1 98 102 SER A O 1
ATOM 832 N N . GLU A 1 103 ? -11.812 -11.352 -13.945 1 98.31 103 GLU A N 1
ATOM 833 C CA . GLU A 1 103 ? -10.961 -12.047 -12.984 1 98.31 103 GLU A CA 1
ATOM 834 C C . GLU A 1 103 ? -9.609 -12.398 -13.602 1 98.31 103 GLU A C 1
ATOM 836 O O . GLU A 1 103 ? -9.492 -12.508 -14.828 1 98.31 103 GLU A O 1
ATOM 841 N N . PHE A 1 104 ? -8.672 -12.5 -12.82 1 98.56 104 PHE A N 1
ATOM 842 C CA . PHE A 1 104 ? -7.32 -12.891 -13.211 1 98.56 104 PHE A CA 1
ATOM 843 C C . PHE A 1 104 ? -7.086 -14.375 -12.93 1 98.56 104 PHE A C 1
ATOM 845 O O . PHE A 1 104 ? -7.574 -14.906 -11.93 1 98.56 104 PHE A O 1
ATOM 852 N N . ASP A 1 105 ? -6.379 -15.07 -13.82 1 98.62 105 ASP A N 1
ATOM 853 C CA . ASP A 1 105 ? -5.969 -16.453 -13.578 1 98.62 105 ASP A CA 1
ATOM 854 C C . ASP A 1 105 ? -4.895 -16.516 -12.492 1 98.62 105 ASP A C 1
ATOM 856 O O . ASP A 1 105 ? -3.703 -16.391 -12.781 1 98.62 105 ASP A O 1
ATOM 860 N N . CYS A 1 106 ? -5.223 -16.875 -11.258 1 98.81 106 CYS A N 1
ATOM 861 C CA . CYS A 1 106 ? -4.336 -16.781 -10.102 1 98.81 106 CYS A CA 1
ATOM 862 C C . CYS A 1 106 ? -3.238 -17.844 -10.188 1 98.81 106 CYS A C 1
ATOM 864 O O . CYS A 1 106 ? -2.258 -17.781 -9.445 1 98.81 106 CYS A O 1
ATOM 866 N N . SER A 1 107 ? -3.354 -18.766 -11.078 1 98.56 107 SER A N 1
ATOM 867 C CA . SER A 1 107 ? -2.238 -19.688 -11.305 1 98.56 107 SER A CA 1
ATOM 868 C C . SER A 1 107 ? -1.052 -18.969 -11.938 1 98.56 107 SER A C 1
ATOM 870 O O . SER A 1 107 ? 0.062 -19.5 -11.953 1 98.56 107 SER A O 1
ATOM 872 N N . ARG A 1 108 ? -1.224 -17.781 -12.445 1 98.12 108 ARG A N 1
ATOM 873 C CA . ARG A 1 108 ? -0.191 -17 -13.125 1 98.12 108 ARG A CA 1
ATOM 874 C C . ARG A 1 108 ? 0.234 -15.797 -12.297 1 98.12 108 ARG A C 1
ATOM 876 O O . ARG A 1 108 ? 0.868 -14.875 -12.812 1 98.12 108 ARG A O 1
ATOM 883 N N . VAL A 1 109 ? -0.092 -15.852 -11.062 1 98.69 109 VAL A N 1
ATOM 884 C CA . VAL A 1 109 ? 0.115 -14.672 -10.219 1 98.69 109 VAL A CA 1
ATOM 885 C C . VAL A 1 109 ? 1.607 -14.375 -10.109 1 98.69 109 VAL A C 1
ATOM 887 O O . VAL A 1 109 ? 2.012 -13.211 -10.086 1 98.69 109 VAL A O 1
ATOM 890 N N . ASP A 1 110 ? 2.453 -15.367 -10.094 1 98.12 110 ASP A N 1
ATOM 891 C CA . ASP A 1 110 ? 3.891 -15.133 -10 1 98.12 110 ASP A CA 1
ATOM 892 C C . ASP A 1 110 ? 4.445 -14.57 -11.305 1 98.12 110 ASP A C 1
ATOM 894 O O . ASP A 1 110 ? 5.391 -13.781 -11.297 1 98.12 110 ASP A O 1
ATOM 898 N N . GLU A 1 111 ? 3.924 -15 -12.414 1 97.69 111 GLU A N 1
ATOM 899 C CA . GLU A 1 111 ? 4.336 -14.391 -13.68 1 97.69 111 GLU A CA 1
ATOM 900 C C . GLU A 1 111 ? 4.004 -12.906 -13.711 1 97.69 111 GLU A C 1
ATOM 902 O O . GLU A 1 111 ? 4.809 -12.094 -14.18 1 97.69 111 GLU A O 1
ATOM 907 N N . ARG A 1 112 ? 2.883 -12.562 -13.227 1 97.75 112 ARG A N 1
ATOM 908 C CA . ARG A 1 112 ? 2.389 -11.188 -13.281 1 97.75 112 ARG A CA 1
ATOM 909 C C . ARG A 1 112 ? 3.16 -10.289 -12.32 1 97.75 112 ARG A C 1
ATOM 911 O O . ARG A 1 112 ? 3.402 -9.117 -12.617 1 97.75 112 ARG A O 1
ATOM 918 N N . TRP A 1 113 ? 3.574 -10.852 -11.148 1 98.12 113 TRP A N 1
ATOM 919 C CA . TRP A 1 113 ? 3.984 -9.922 -10.102 1 98.12 113 TRP A CA 1
ATOM 920 C C . TRP A 1 113 ? 5.418 -10.203 -9.656 1 98.12 113 TRP A C 1
ATOM 922 O O . TRP A 1 113 ? 6 -9.43 -8.898 1 98.12 113 TRP A O 1
ATOM 932 N N . ARG A 1 114 ? 6.039 -11.266 -10.156 1 96.94 114 ARG A N 1
ATOM 933 C CA . ARG A 1 114 ? 7.352 -11.633 -9.633 1 96.94 114 ARG A CA 1
ATOM 934 C C . ARG A 1 114 ? 8.32 -11.969 -10.758 1 96.94 114 ARG A C 1
ATOM 936 O O . ARG A 1 114 ? 9.367 -11.336 -10.891 1 96.94 114 ARG A O 1
ATOM 943 N N . ASP A 1 115 ? 7.977 -12.898 -11.695 1 96.56 115 ASP A N 1
ATOM 944 C CA . ASP A 1 115 ? 8.938 -13.539 -12.586 1 96.56 115 ASP A CA 1
ATOM 945 C C . ASP A 1 115 ? 8.891 -12.922 -13.984 1 96.56 115 ASP A C 1
ATOM 947 O O . ASP A 1 115 ? 9.836 -13.055 -14.758 1 96.56 115 ASP A O 1
ATOM 951 N N . GLY A 1 116 ? 7.816 -12.227 -14.281 1 96.38 116 GLY A N 1
ATOM 952 C CA . GLY A 1 116 ? 7.574 -11.875 -15.672 1 96.38 116 GLY A CA 1
ATOM 953 C C . GLY A 1 116 ? 6.949 -13.008 -16.469 1 96.38 116 GLY A C 1
ATOM 954 O O . GLY A 1 116 ? 7.008 -14.164 -16.062 1 96.38 116 GLY A O 1
ATOM 955 N N . TRP A 1 117 ? 6.43 -12.609 -17.609 1 96 117 TRP A N 1
ATOM 956 C CA . TRP A 1 117 ? 5.703 -13.586 -18.422 1 96 117 TRP A CA 1
ATOM 957 C C . TRP A 1 117 ? 6.664 -14.547 -19.094 1 96 117 TRP A C 1
ATOM 959 O O . TRP A 1 117 ? 7.734 -14.148 -19.562 1 96 117 TRP A O 1
ATOM 969 N N . LYS A 1 118 ? 6.277 -15.766 -19.25 1 94.31 118 LYS A N 1
ATOM 970 C CA . LYS A 1 118 ? 7.113 -16.828 -19.797 1 94.31 118 LYS A CA 1
ATOM 971 C C . LYS A 1 118 ? 7.457 -16.562 -21.266 1 94.31 118 LYS A C 1
ATOM 973 O O . LYS A 1 118 ? 8.492 -17.016 -21.75 1 94.31 118 LYS A O 1
ATOM 978 N N . ASP A 1 119 ? 6.652 -15.812 -21.891 1 93.69 119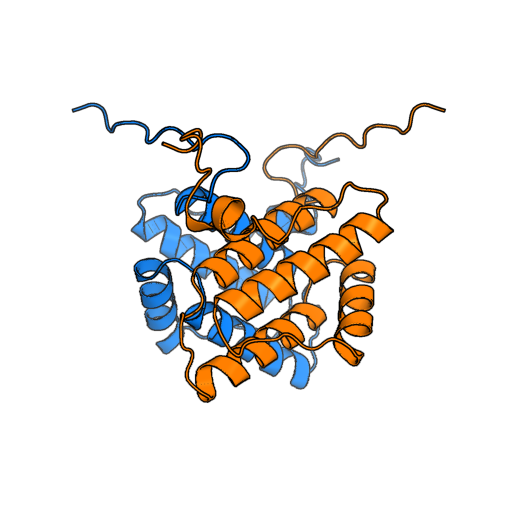 ASP A N 1
ATOM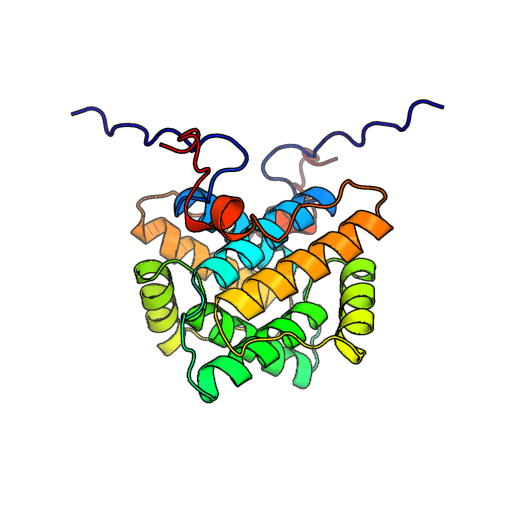 979 C CA . ASP A 1 119 ? 6.891 -15.539 -23.312 1 93.69 119 ASP A CA 1
ATOM 980 C C . ASP A 1 119 ? 7.973 -14.477 -23.484 1 93.69 119 ASP A C 1
ATOM 982 O O . ASP A 1 119 ? 8.312 -14.109 -24.609 1 93.69 119 ASP A O 1
ATOM 986 N N . GLY A 1 120 ? 8.453 -13.82 -22.422 1 90.12 120 GLY A N 1
ATOM 987 C CA . GLY A 1 120 ? 9.57 -12.883 -22.453 1 90.12 120 GLY A CA 1
ATOM 988 C C . GLY A 1 120 ? 9.133 -11.445 -22.656 1 90.12 120 GLY A C 1
ATOM 989 O O . GLY A 1 120 ? 9.969 -10.562 -22.875 1 90.12 120 GLY A O 1
ATOM 990 N N . SER A 1 121 ? 7.898 -11.18 -22.547 1 91 121 SER A N 1
ATOM 991 C CA . SER A 1 121 ? 7.406 -9.828 -22.797 1 91 121 SER A CA 1
ATOM 992 C C . SER A 1 121 ? 7.926 -8.844 -21.75 1 91 121 SER A C 1
ATOM 994 O O . SER A 1 121 ? 7.863 -7.629 -21.938 1 91 121 SER A O 1
ATOM 996 N N . CYS A 1 122 ? 8.406 -9.344 -20.703 1 92.25 122 CYS A N 1
ATOM 997 C CA . CYS A 1 122 ? 8.906 -8.477 -19.641 1 92.25 122 CYS A CA 1
ATOM 998 C C . CYS A 1 122 ? 10.43 -8.43 -19.656 1 92.25 122 CYS A C 1
ATOM 1000 O O . CYS A 1 122 ? 11.039 -7.809 -18.781 1 92.25 122 CYS A O 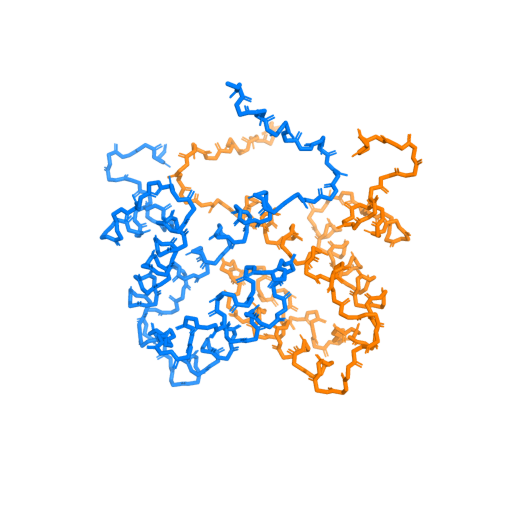1
ATOM 1002 N N . ASP A 1 123 ? 11.062 -9.094 -20.641 1 83.56 123 ASP A N 1
ATOM 1003 C CA . ASP A 1 123 ? 12.523 -9.141 -20.734 1 83.56 123 ASP A CA 1
ATOM 1004 C C . ASP A 1 123 ? 13.07 -7.895 -21.422 1 83.56 123 ASP A C 1
ATOM 1006 O O . ASP A 1 123 ? 12.422 -7.328 -22.297 1 83.56 123 ASP A O 1
ATOM 1010 N N . VAL B 1 1 ? 28.234 10.289 -20.062 1 25.45 1 VAL B N 1
ATOM 1011 C CA . VAL B 1 1 ? 27.578 9 -20.203 1 25.45 1 VAL B CA 1
ATOM 1012 C C . VAL B 1 1 ? 26.078 9.156 -19.953 1 25.45 1 VAL B C 1
ATOM 1014 O O . VAL B 1 1 ? 25.656 9.656 -18.906 1 25.45 1 VAL B O 1
ATOM 1017 N N . ALA B 1 2 ? 25.141 9.172 -20.828 1 30.61 2 ALA B N 1
ATOM 1018 C CA . ALA B 1 2 ? 23.688 9.367 -20.703 1 30.61 2 ALA B CA 1
ATOM 1019 C C . ALA B 1 2 ? 23.094 8.422 -19.672 1 30.61 2 ALA B C 1
ATOM 1021 O O . ALA B 1 2 ? 23.469 7.25 -19.609 1 30.61 2 ALA B O 1
ATOM 1022 N N . VAL B 1 3 ? 22.828 8.781 -18.438 1 34.91 3 VAL B N 1
ATOM 1023 C CA . VAL B 1 3 ? 22.094 7.941 -17.484 1 34.91 3 VAL B CA 1
ATOM 1024 C C . VAL B 1 3 ? 20.984 7.188 -18.219 1 34.91 3 VAL B C 1
ATOM 1026 O O . VAL B 1 3 ? 20.203 7.789 -18.953 1 34.91 3 VAL B O 1
ATOM 1029 N N . ALA B 1 4 ? 21.25 6.145 -18.641 1 38.31 4 ALA B N 1
ATOM 1030 C CA . ALA B 1 4 ? 20.266 5.324 -19.359 1 38.31 4 ALA B CA 1
ATOM 1031 C C . ALA B 1 4 ? 18.891 5.422 -18.703 1 38.31 4 ALA B C 1
ATOM 1033 O O . ALA B 1 4 ? 18.75 5.223 -17.5 1 38.31 4 ALA B O 1
ATOM 1034 N N . GLU B 1 5 ? 18.094 6.305 -19.047 1 41.25 5 GLU B N 1
ATOM 1035 C CA . GLU B 1 5 ? 16.703 6.359 -18.609 1 41.25 5 GLU B CA 1
ATOM 1036 C C . GLU B 1 5 ? 16.125 4.957 -18.438 1 41.25 5 GLU B C 1
ATOM 1038 O O . GLU B 1 5 ? 16.109 4.164 -19.375 1 41.25 5 GLU B O 1
ATOM 1043 N N . GLU B 1 6 ? 16.328 4.285 -17.422 1 49.69 6 GLU B N 1
ATOM 1044 C CA . GLU B 1 6 ? 15.766 2.955 -17.234 1 49.69 6 GLU B CA 1
ATOM 1045 C C . GLU B 1 6 ? 14.32 2.895 -17.703 1 49.69 6 GLU B C 1
ATOM 1047 O O . GLU B 1 6 ? 13.484 3.688 -17.266 1 49.69 6 GLU B O 1
ATOM 1052 N N . LYS B 1 7 ? 14.039 2.574 -18.875 1 59.5 7 LYS B N 1
ATOM 1053 C CA . LYS B 1 7 ? 12.758 2.422 -19.562 1 59.5 7 LYS B CA 1
ATOM 1054 C C . LYS B 1 7 ? 11.734 1.72 -18.688 1 59.5 7 LYS B C 1
ATOM 1056 O O . LYS B 1 7 ? 12.047 0.712 -18.047 1 59.5 7 LYS B O 1
ATOM 1061 N N . GLU B 1 8 ? 10.625 2.389 -18.234 1 67.88 8 GLU B N 1
ATOM 1062 C CA . GLU B 1 8 ? 9.516 1.783 -17.5 1 67.88 8 GLU B CA 1
ATOM 1063 C C . GLU B 1 8 ? 9.117 0.444 -18.109 1 67.88 8 GLU B C 1
ATOM 1065 O O . GLU B 1 8 ? 9.055 0.311 -19.328 1 67.88 8 GLU B O 1
ATOM 1070 N N . PRO B 1 9 ? 9.148 -0.604 -17.25 1 74.06 9 PRO B N 1
ATOM 1071 C CA . PRO B 1 9 ? 8.727 -1.897 -17.781 1 74.06 9 PRO B CA 1
ATOM 1072 C C . PRO B 1 9 ? 7.379 -1.824 -18.5 1 74.06 9 PRO B C 1
ATOM 1074 O O . PRO B 1 9 ? 6.582 -0.92 -18.234 1 74.06 9 PRO B O 1
ATOM 1077 N N . PRO B 1 10 ? 7.16 -2.805 -19.469 1 79.56 10 PRO B N 1
ATOM 1078 C CA . PRO B 1 10 ? 5.855 -2.891 -20.125 1 79.56 10 PRO B CA 1
ATOM 1079 C C . PRO B 1 10 ? 4.703 -3.049 -19.141 1 79.56 10 PRO B C 1
ATOM 1081 O O . PRO B 1 10 ? 4.922 -3.443 -18 1 79.56 10 PRO B O 1
ATOM 1084 N N . PRO B 1 11 ? 3.59 -2.627 -19.625 1 84.62 11 PRO B N 1
ATOM 1085 C CA . PRO B 1 11 ? 2.418 -2.822 -18.766 1 84.62 11 PRO B CA 1
ATOM 1086 C C . PRO B 1 11 ? 2.217 -4.281 -18.375 1 84.62 11 PRO B C 1
ATOM 1088 O O . PRO B 1 11 ? 2.6 -5.188 -19.125 1 84.62 11 PRO B O 1
ATOM 1091 N N . ASP B 1 12 ? 1.789 -4.551 -17.234 1 92.06 12 ASP B N 1
ATOM 1092 C CA . ASP B 1 12 ? 1.405 -5.859 -16.719 1 92.06 12 ASP B CA 1
ATOM 1093 C C . ASP B 1 12 ? 2.635 -6.715 -16.422 1 92.06 12 ASP B C 1
ATOM 1095 O O . ASP B 1 12 ? 2.59 -7.941 -16.547 1 92.06 12 ASP B O 1
ATOM 1099 N N . CYS B 1 13 ? 3.771 -6.148 -16.328 1 97 13 CYS B N 1
ATOM 1100 C CA . CYS B 1 13 ? 4.973 -6.824 -15.852 1 97 13 CYS B CA 1
ATOM 1101 C C . CYS B 1 13 ? 5.223 -6.516 -14.375 1 97 13 CYS B C 1
ATOM 1103 O O . CYS B 1 13 ? 4.688 -5.543 -13.844 1 97 13 CYS B O 1
ATOM 1105 N N . PRO B 1 14 ? 5.996 -7.332 -13.719 1 97.38 14 PRO B N 1
ATOM 1106 C CA . PRO B 1 14 ? 6.344 -7.02 -12.336 1 97.38 14 PRO B CA 1
ATOM 1107 C C . PRO B 1 14 ? 6.902 -5.609 -12.172 1 97.38 14 PRO B C 1
ATOM 1109 O O . PRO B 1 14 ? 7.629 -5.121 -13.039 1 97.38 14 PRO B O 1
ATOM 1112 N N . LEU B 1 15 ? 6.613 -4.992 -11.109 1 97 15 LEU B N 1
ATOM 1113 C CA . LEU B 1 15 ? 7.027 -3.609 -10.883 1 97 15 LEU B CA 1
ATOM 1114 C C . LEU B 1 15 ? 8.523 -3.529 -10.586 1 97 15 LEU B C 1
ATOM 1116 O O . LEU B 1 15 ? 9.062 -4.375 -9.875 1 97 15 LEU B O 1
ATOM 1120 N N . ASP B 1 16 ? 9.133 -2.555 -11.148 1 94.5 16 ASP B N 1
ATOM 1121 C CA . ASP B 1 16 ? 10.461 -2.234 -10.641 1 94.5 16 ASP B CA 1
ATOM 1122 C C . ASP B 1 16 ? 10.383 -1.384 -9.375 1 94.5 16 ASP B C 1
ATOM 1124 O O . ASP B 1 16 ? 9.289 -1.019 -8.938 1 94.5 16 ASP B O 1
ATOM 1128 N N . SER B 1 17 ? 11.5 -1.105 -8.805 1 95.19 17 SER B N 1
ATOM 1129 C CA . SER B 1 17 ? 11.555 -0.413 -7.52 1 95.19 17 SER B CA 1
ATOM 1130 C C . SER B 1 17 ? 10.914 0.968 -7.609 1 95.19 17 SER B C 1
ATOM 1132 O O . SER B 1 17 ? 10.281 1.425 -6.656 1 95.19 17 SER B O 1
ATOM 1134 N N . GLU B 1 18 ? 11.062 1.633 -8.703 1 94.62 18 GLU B N 1
ATOM 1135 C CA . GLU B 1 18 ? 10.492 2.965 -8.883 1 94.62 18 GLU B CA 1
ATOM 1136 C C . GLU B 1 18 ? 8.969 2.908 -8.961 1 94.62 18 GLU B C 1
ATOM 1138 O O . GLU B 1 18 ? 8.281 3.707 -8.328 1 94.62 18 GLU B O 1
ATOM 1143 N N . GLN B 1 19 ? 8.461 2.002 -9.773 1 96.62 19 GLN B N 1
ATOM 1144 C CA . GLN B 1 19 ? 7.02 1.816 -9.883 1 96.62 19 GLN B CA 1
ATOM 1145 C C . GLN B 1 19 ? 6.418 1.387 -8.547 1 96.62 19 GLN B C 1
ATOM 1147 O O . GLN B 1 19 ? 5.352 1.871 -8.156 1 96.62 19 GLN B O 1
ATOM 1152 N N . LEU B 1 20 ? 7.129 0.443 -7.93 1 98 20 LEU B N 1
ATOM 1153 C CA . LEU B 1 20 ? 6.699 0.004 -6.609 1 98 20 LEU B CA 1
ATOM 1154 C C . LEU B 1 20 ? 6.633 1.18 -5.641 1 98 20 LEU B C 1
ATOM 1156 O O . LEU B 1 20 ? 5.633 1.362 -4.941 1 98 20 LEU B O 1
ATOM 1160 N N . GLY B 1 21 ? 7.699 1.914 -5.641 1 98 21 GLY B N 1
ATOM 1161 C CA . GLY B 1 21 ? 7.738 3.082 -4.773 1 98 21 GLY B CA 1
ATOM 1162 C C . GLY B 1 21 ? 6.598 4.047 -5.02 1 98 21 GLY B C 1
ATOM 1163 O O . GLY B 1 21 ? 5.934 4.484 -4.078 1 98 21 GLY B O 1
ATOM 1164 N N . ARG B 1 22 ? 6.336 4.363 -6.242 1 97.06 22 ARG B N 1
ATOM 1165 C CA . ARG B 1 22 ? 5.273 5.301 -6.598 1 97.06 22 ARG B CA 1
ATOM 1166 C C . ARG B 1 22 ? 3.916 4.793 -6.125 1 97.06 22 ARG B C 1
ATOM 1168 O O . ARG B 1 22 ? 3.135 5.543 -5.539 1 97.06 22 ARG B O 1
ATOM 1175 N N . SER B 1 23 ? 3.625 3.586 -6.398 1 97.94 23 SER B N 1
ATOM 1176 C CA . SER B 1 23 ? 2.363 2.986 -5.977 1 97.94 23 SER B CA 1
ATOM 1177 C C . SER B 1 23 ? 2.238 2.967 -4.457 1 97.94 23 SER B C 1
ATOM 1179 O O . SER B 1 23 ? 1.178 3.281 -3.914 1 97.94 23 SER B O 1
ATOM 1181 N N . THR B 1 24 ? 3.322 2.645 -3.793 1 98.75 24 THR B N 1
ATOM 1182 C CA . THR B 1 24 ? 3.311 2.49 -2.344 1 98.75 24 THR B CA 1
ATOM 1183 C C . THR B 1 24 ? 3.137 3.842 -1.656 1 98.75 24 THR B C 1
ATOM 1185 O O . THR B 1 24 ? 2.328 3.977 -0.736 1 98.75 24 THR B O 1
ATOM 1188 N N . TRP B 1 25 ? 3.848 4.852 -2.115 1 98.81 25 TRP B N 1
ATOM 1189 C CA . TRP B 1 25 ? 3.723 6.18 -1.525 1 98.81 25 TRP B CA 1
ATOM 1190 C C . TRP B 1 25 ? 2.326 6.746 -1.753 1 98.81 25 TRP B C 1
ATOM 1192 O O . TRP B 1 25 ? 1.773 7.422 -0.881 1 98.81 25 TRP B O 1
ATOM 1202 N N . ALA B 1 26 ? 1.797 6.48 -2.969 1 98.38 26 ALA B N 1
ATOM 1203 C CA . ALA B 1 26 ? 0.433 6.93 -3.238 1 98.38 26 ALA B CA 1
ATOM 1204 C C . ALA B 1 26 ? -0.549 6.336 -2.234 1 98.38 26 ALA B C 1
ATOM 1206 O O . ALA B 1 26 ? -1.398 7.047 -1.691 1 98.38 26 ALA B O 1
ATOM 1207 N N . PHE B 1 27 ? -0.473 5.086 -1.949 1 98.75 27 PHE B N 1
ATOM 1208 C CA . PHE B 1 27 ? -1.312 4.402 -0.97 1 98.75 27 PHE B CA 1
ATOM 1209 C C . PHE B 1 27 ? -1.084 4.973 0.426 1 98.75 27 PHE B C 1
ATOM 1211 O O . PHE B 1 27 ? -2.037 5.348 1.111 1 98.75 27 PHE B O 1
ATOM 1218 N N . LEU B 1 28 ? 0.203 5.074 0.835 1 98.94 28 LEU B N 1
ATOM 1219 C CA . LEU B 1 28 ? 0.538 5.484 2.193 1 98.94 28 LEU B CA 1
ATOM 1220 C C . LEU B 1 28 ? 0.06 6.906 2.465 1 98.94 28 LEU B C 1
ATOM 1222 O O . LEU B 1 28 ? -0.527 7.18 3.514 1 98.94 28 LEU B O 1
ATOM 1226 N N . HIS B 1 29 ? 0.299 7.82 1.499 1 98.94 29 HIS B N 1
ATOM 1227 C CA . HIS B 1 29 ? -0.129 9.203 1.689 1 98.94 29 HIS B CA 1
ATOM 1228 C C . HIS B 1 29 ? -1.649 9.305 1.734 1 98.94 29 HIS B C 1
ATOM 1230 O O . HIS B 1 29 ? -2.199 10.094 2.504 1 98.94 29 HIS B O 1
ATOM 1236 N N . THR B 1 30 ? -2.336 8.562 0.869 1 98.88 30 THR B N 1
ATOM 1237 C CA . THR B 1 30 ? -3.795 8.586 0.889 1 98.88 30 THR B CA 1
ATOM 1238 C C . THR B 1 30 ? -4.324 8.023 2.207 1 98.88 30 THR B C 1
ATOM 1240 O O . THR B 1 30 ? -5.25 8.586 2.795 1 98.88 30 THR B O 1
ATOM 1243 N N . MET B 1 31 ? -3.75 6.91 2.658 1 98.88 31 MET B N 1
ATOM 1244 C CA . MET B 1 31 ? -4.125 6.344 3.949 1 98.88 31 MET B CA 1
ATOM 1245 C C . MET B 1 31 ? -3.975 7.375 5.062 1 98.88 31 MET B C 1
ATOM 1247 O O . MET B 1 31 ? -4.867 7.527 5.898 1 98.88 31 MET B O 1
ATOM 1251 N N . ALA B 1 32 ? -2.846 8.086 5.035 1 98.94 32 ALA B N 1
ATOM 1252 C CA . ALA B 1 32 ? -2.615 9.117 6.047 1 98.94 32 ALA B CA 1
ATOM 1253 C C . ALA B 1 32 ? -3.645 10.234 5.93 1 98.94 32 ALA B C 1
ATOM 1255 O O . ALA B 1 32 ? -4.113 10.766 6.941 1 98.94 32 ALA B O 1
ATOM 1256 N N . ALA B 1 33 ? -3.98 10.586 4.719 1 98.81 33 ALA B N 1
ATOM 1257 C CA . ALA B 1 33 ? -4.918 11.672 4.453 1 98.81 33 ALA B CA 1
ATOM 1258 C C . ALA B 1 33 ? -6.301 11.359 5.023 1 98.81 33 ALA B C 1
ATOM 1260 O O . ALA B 1 33 ? -7.055 12.266 5.375 1 98.81 33 ALA B O 1
ATOM 1261 N N . TYR B 1 34 ? -6.617 10.102 5.156 1 98.62 34 TYR B N 1
ATOM 1262 C CA . TYR B 1 34 ? -7.961 9.734 5.582 1 98.62 34 TYR B CA 1
ATOM 1263 C C . TYR B 1 34 ? -7.938 9.031 6.934 1 98.62 34 TYR B C 1
ATOM 1265 O O . TYR B 1 34 ? -8.898 8.352 7.305 1 98.62 34 TYR B O 1
ATOM 1273 N N . TYR B 1 35 ? -6.742 9.094 7.57 1 98.75 35 TYR B N 1
ATOM 1274 C CA . TYR B 1 35 ? -6.645 8.719 8.977 1 98.75 35 TYR B CA 1
ATOM 1275 C C . TYR B 1 35 ? -7.582 9.562 9.836 1 98.75 35 TYR B C 1
ATOM 1277 O O . TYR B 1 35 ? -7.863 10.711 9.508 1 98.75 35 TYR B O 1
ATOM 1285 N N . PRO B 1 36 ? -8.133 8.938 10.938 1 98.25 36 PRO B N 1
ATOM 1286 C CA . PRO B 1 36 ? -9.07 9.711 11.75 1 98.25 36 PRO B CA 1
ATOM 1287 C C . PRO B 1 36 ? -8.469 11.023 12.258 1 98.25 36 PRO B C 1
ATOM 1289 O O . PRO B 1 36 ? -7.301 11.062 12.648 1 98.25 36 PRO B O 1
ATOM 1292 N N . ASP B 1 37 ? -9.266 12.141 12.242 1 98.19 37 ASP B N 1
ATOM 1293 C CA . ASP B 1 37 ? -8.797 13.438 12.719 1 98.19 37 ASP B CA 1
ATOM 1294 C C . ASP B 1 37 ? -8.375 13.359 14.188 1 98.19 37 ASP B C 1
ATOM 1296 O O . ASP B 1 37 ? -7.379 13.969 14.586 1 98.19 37 ASP B O 1
ATOM 1300 N N . ARG B 1 38 ? -9.18 12.656 14.891 1 97.75 38 ARG B N 1
ATOM 1301 C CA . ARG B 1 38 ? -8.922 12.422 16.312 1 97.75 38 ARG B CA 1
ATOM 1302 C C . ARG B 1 38 ? -8.945 10.93 16.625 1 97.75 38 ARG B C 1
ATOM 1304 O O . ARG B 1 38 ? -9.922 10.422 17.188 1 97.75 38 ARG B O 1
ATOM 1311 N N . PRO B 1 39 ? -7.844 10.219 16.328 1 98.75 39 PRO B N 1
ATOM 1312 C CA . PRO B 1 39 ? -7.797 8.766 16.531 1 98.75 39 PRO B CA 1
ATOM 1313 C C . PRO B 1 39 ? -7.848 8.383 18.016 1 98.75 39 PRO B C 1
ATOM 1315 O O . PRO B 1 39 ? -7.293 9.094 18.859 1 98.75 39 PRO B O 1
ATOM 1318 N N . SER B 1 40 ? -8.539 7.301 18.281 1 98.69 40 SER B N 1
ATOM 1319 C CA . SER B 1 40 ? -8.508 6.734 19.625 1 98.69 40 SER B CA 1
ATOM 1320 C C . SER B 1 40 ? -7.117 6.195 19.969 1 98.69 40 SER B C 1
ATOM 1322 O O . SER B 1 40 ? -6.262 6.078 19.094 1 98.69 40 SER B O 1
ATOM 1324 N N . GLY B 1 41 ? -6.906 5.914 21.266 1 98.62 41 GLY B N 1
ATOM 1325 C CA . GLY B 1 41 ? -5.656 5.289 21.656 1 98.62 41 GLY B CA 1
ATOM 1326 C C . GLY B 1 41 ? -5.375 3.996 20.906 1 98.62 41 GLY B C 1
ATOM 1327 O O . GLY B 1 41 ? -4.238 3.74 20.516 1 98.62 41 GLY B O 1
ATOM 1328 N N . ALA B 1 42 ? -6.422 3.232 20.719 1 98.69 42 ALA B N 1
ATOM 1329 C CA . ALA B 1 42 ? -6.281 1.974 20 1 98.69 42 ALA B CA 1
ATOM 1330 C C . ALA B 1 42 ? -5.887 2.221 18.547 1 98.69 42 AL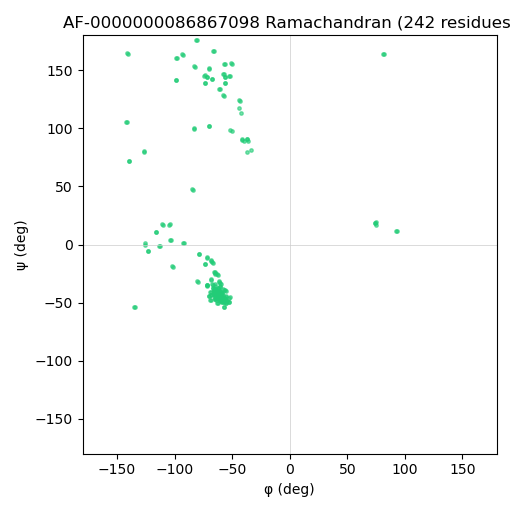A B C 1
ATOM 1332 O O . ALA B 1 42 ? -5.008 1.541 18.016 1 98.69 42 ALA B O 1
ATOM 1333 N N . GLN B 1 43 ? -6.504 3.166 17.938 1 98.81 43 GLN B N 1
ATOM 1334 C CA . GLN B 1 43 ? -6.188 3.5 16.547 1 98.81 43 GLN B CA 1
ATOM 1335 C C . GLN B 1 43 ? -4.746 3.986 16.422 1 98.81 43 GLN B C 1
ATOM 1337 O O . GLN B 1 43 ? -4.059 3.646 15.453 1 98.81 43 GLN B O 1
ATOM 1342 N N . GLN B 1 44 ? -4.297 4.793 17.312 1 98.94 44 GLN B N 1
ATOM 1343 C CA . GLN B 1 44 ? -2.92 5.277 17.312 1 98.94 44 GLN B CA 1
ATOM 1344 C C . GLN B 1 44 ? -1.927 4.121 17.391 1 98.94 44 GLN B C 1
ATOM 1346 O O . GLN B 1 44 ? -0.972 4.059 16.625 1 98.94 44 GLN B O 1
ATOM 1351 N N . LYS B 1 45 ? -2.146 3.24 18.328 1 98.88 45 LYS B N 1
ATOM 1352 C CA . LYS B 1 45 ? -1.271 2.082 18.484 1 98.88 45 LYS B CA 1
ATOM 1353 C C . LYS B 1 45 ? -1.291 1.208 17.234 1 98.88 45 LYS B C 1
ATOM 1355 O O . LYS B 1 45 ? -0.245 0.739 16.781 1 98.88 45 LYS B O 1
ATOM 1360 N N . GLU B 1 46 ? -2.465 0.939 16.75 1 98.88 46 GLU B N 1
ATOM 1361 C CA . GLU B 1 46 ? -2.623 0.076 15.586 1 98.88 46 GLU B CA 1
ATOM 1362 C C . GLU B 1 46 ? -1.939 0.674 14.359 1 98.88 46 GLU B C 1
ATOM 1364 O O . GLU B 1 46 ? -1.364 -0.053 13.547 1 98.88 46 GLU B O 1
ATOM 1369 N N . MET B 1 47 ? -1.991 1.976 14.203 1 98.94 47 MET B N 1
ATOM 1370 C CA . MET B 1 47 ? -1.321 2.623 13.078 1 98.94 47 MET B CA 1
ATOM 1371 C C . MET B 1 47 ? 0.195 2.539 13.227 1 98.94 47 MET B C 1
ATOM 1373 O O . MET B 1 47 ? 0.906 2.299 12.25 1 98.94 47 MET B O 1
ATOM 1377 N N . ARG B 1 48 ? 0.723 2.723 14.422 1 98.81 48 ARG B N 1
ATOM 1378 C CA . ARG B 1 48 ? 2.15 2.527 14.656 1 98.81 48 ARG B CA 1
ATOM 1379 C C . ARG B 1 48 ? 2.572 1.104 14.305 1 98.81 48 ARG B C 1
ATOM 1381 O O . ARG B 1 48 ? 3.596 0.896 13.656 1 98.81 48 ARG B O 1
ATOM 1388 N N . ASP B 1 49 ? 1.76 0.167 14.789 1 98.81 49 ASP B N 1
ATOM 1389 C CA . ASP B 1 49 ? 2.031 -1.229 14.469 1 98.81 49 ASP B CA 1
ATOM 1390 C C . ASP B 1 49 ? 2.025 -1.456 12.953 1 98.81 49 ASP B C 1
ATOM 1392 O O . ASP B 1 49 ? 2.867 -2.186 12.43 1 98.81 49 ASP B O 1
ATOM 1396 N N . PHE B 1 50 ? 1.096 -0.857 12.266 1 98.94 50 PHE B N 1
ATOM 1397 C CA . PHE B 1 50 ? 0.979 -0.99 10.82 1 98.94 50 PHE B CA 1
ATOM 1398 C C . PHE B 1 50 ? 2.258 -0.529 10.125 1 98.94 50 PHE B C 1
ATOM 1400 O O . PHE B 1 50 ? 2.809 -1.243 9.289 1 98.94 50 PHE B O 1
ATOM 1407 N N . ILE B 1 51 ? 2.764 0.633 10.484 1 98.94 51 ILE B N 1
ATOM 1408 C CA . ILE B 1 51 ? 3.949 1.196 9.844 1 98.94 51 ILE B CA 1
ATOM 1409 C C . ILE B 1 51 ? 5.164 0.32 10.141 1 98.94 51 ILE B C 1
ATOM 1411 O O . ILE B 1 51 ? 6.012 0.105 9.273 1 98.94 51 ILE B O 1
ATOM 1415 N N . ASN B 1 52 ? 5.234 -0.171 11.344 1 98.69 52 ASN B N 1
ATOM 1416 C CA . ASN B 1 52 ? 6.359 -1.027 11.695 1 98.69 52 ASN B CA 1
ATOM 1417 C C . ASN B 1 52 ? 6.309 -2.359 10.953 1 98.69 52 ASN B C 1
ATOM 1419 O O . ASN B 1 52 ? 7.328 -2.838 10.453 1 98.69 52 ASN B O 1
ATOM 1423 N N . LEU B 1 53 ? 5.129 -2.957 10.883 1 98.81 53 LEU B N 1
ATOM 1424 C CA . LEU B 1 53 ? 4.977 -4.184 10.109 1 98.81 53 LEU B CA 1
ATOM 1425 C C . LEU B 1 53 ? 5.258 -3.934 8.633 1 98.81 53 LEU B C 1
ATOM 1427 O O . LEU B 1 53 ? 5.902 -4.75 7.973 1 98.81 53 LEU B O 1
ATOM 1431 N N . PHE B 1 54 ? 4.754 -2.777 8.148 1 98.88 54 PHE B N 1
ATOM 1432 C CA . PHE B 1 54 ? 5.02 -2.357 6.773 1 98.88 54 PHE B CA 1
ATOM 1433 C C . PHE B 1 54 ? 6.516 -2.365 6.484 1 98.88 54 PHE B C 1
ATOM 1435 O O . PHE B 1 54 ? 6.949 -2.873 5.449 1 98.88 54 PHE B O 1
ATOM 1442 N N . SER B 1 55 ? 7.324 -1.859 7.312 1 98.69 55 SER B N 1
ATOM 1443 C CA . SER B 1 55 ? 8.766 -1.744 7.121 1 98.69 55 SER B CA 1
ATOM 1444 C C . SER B 1 55 ? 9.422 -3.117 7.051 1 98.69 55 SER B C 1
ATOM 1446 O O . SER B 1 55 ? 10.516 -3.26 6.488 1 98.69 55 SER B O 1
ATOM 1448 N N . LYS B 1 56 ? 8.828 -4.133 7.621 1 98.31 56 LYS B N 1
ATOM 1449 C CA . LYS B 1 56 ? 9.367 -5.488 7.621 1 98.31 56 LYS B CA 1
ATOM 1450 C C . LYS B 1 56 ? 9.094 -6.191 6.293 1 98.31 56 LYS B C 1
ATOM 1452 O O . LYS B 1 56 ? 9.875 -7.043 5.863 1 98.31 56 LYS B O 1
ATOM 1457 N N . PHE B 1 57 ? 7.992 -5.848 5.699 1 98.75 57 PHE B N 1
ATOM 1458 C CA . PHE B 1 57 ? 7.516 -6.668 4.594 1 98.75 57 PHE B CA 1
ATOM 1459 C C . PHE B 1 57 ? 7.578 -5.898 3.279 1 98.75 57 PHE B C 1
ATOM 1461 O O . PHE B 1 57 ? 7.23 -6.43 2.225 1 98.75 57 PHE B O 1
ATOM 1468 N N . TYR B 1 58 ? 8.031 -4.578 3.299 1 98.81 58 TYR B N 1
ATOM 1469 C CA . TYR B 1 58 ? 8.148 -3.838 2.047 1 98.81 58 TYR B CA 1
ATOM 1470 C C . TYR B 1 58 ? 9.07 -4.559 1.07 1 98.81 58 TYR B C 1
ATOM 1472 O O . TYR B 1 58 ? 10.18 -4.961 1.435 1 98.81 58 TYR B O 1
ATOM 1480 N N . PRO B 1 59 ? 8.594 -4.789 -0.183 1 98.44 59 PRO B N 1
ATOM 1481 C CA . PRO B 1 59 ? 9.258 -5.711 -1.104 1 98.44 59 PRO B CA 1
ATOM 1482 C C . PRO B 1 59 ? 10.406 -5.055 -1.873 1 98.44 59 PRO B C 1
ATOM 1484 O O . PRO B 1 59 ? 10.492 -5.188 -3.096 1 98.44 59 PRO B O 1
ATOM 1487 N N . CYS B 1 60 ? 11.25 -4.355 -1.29 1 97.94 60 CYS B N 1
ATOM 1488 C CA . CYS B 1 60 ? 12.555 -3.832 -1.669 1 97.94 60 CYS B CA 1
ATOM 1489 C C . CYS B 1 60 ? 13.523 -3.879 -0.494 1 97.94 60 CYS B C 1
ATOM 1491 O O . CYS B 1 60 ? 13.422 -3.072 0.432 1 97.94 60 CYS B O 1
ATOM 1493 N N . GLU B 1 61 ? 14.344 -4.777 -0.617 1 96.94 61 GLU B N 1
ATOM 1494 C CA . GLU B 1 61 ? 15.133 -5.148 0.551 1 96.94 61 GLU B CA 1
ATOM 1495 C C . GLU B 1 61 ? 15.898 -3.949 1.104 1 96.94 61 GLU B C 1
ATOM 1497 O O . GLU B 1 61 ? 15.805 -3.639 2.293 1 96.94 61 GLU B O 1
ATOM 1502 N N . HIS B 1 62 ? 16.672 -3.289 0.25 1 97.06 62 HIS B N 1
ATOM 1503 C CA . HIS B 1 62 ? 17.469 -2.174 0.741 1 97.06 62 HIS B CA 1
ATOM 1504 C C . HIS B 1 62 ? 16.594 -1.001 1.152 1 97.06 62 HIS B C 1
ATOM 1506 O O . HIS B 1 62 ? 16.938 -0.241 2.057 1 97.06 62 HIS B O 1
ATOM 1512 N N . CYS B 1 63 ? 15.398 -0.793 0.519 1 98.31 63 CYS B N 1
ATOM 1513 C CA . CYS B 1 63 ? 14.43 0.228 0.909 1 98.31 63 CYS B CA 1
ATOM 1514 C C . CYS B 1 63 ? 13.867 -0.054 2.297 1 98.31 63 CYS B C 1
ATOM 1516 O O . CYS B 1 63 ? 13.789 0.847 3.135 1 98.31 63 CYS B O 1
ATOM 1518 N N . ALA B 1 64 ? 13.5 -1.292 2.477 1 98.38 64 ALA B N 1
ATOM 1519 C CA . ALA B 1 64 ? 12.93 -1.727 3.748 1 98.38 64 ALA B CA 1
ATOM 1520 C C . ALA B 1 64 ? 13.93 -1.561 4.887 1 98.38 64 ALA B C 1
ATOM 1522 O O . ALA B 1 64 ? 13.57 -1.096 5.973 1 98.38 64 ALA B O 1
ATOM 1523 N N . GLU B 1 65 ? 15.117 -1.986 4.645 1 98.25 65 GLU B N 1
ATOM 1524 C CA . GLU B 1 65 ? 16.172 -1.835 5.648 1 98.25 65 GLU B CA 1
ATOM 1525 C C . GLU B 1 65 ? 16.375 -0.368 6.008 1 98.25 65 GLU B C 1
ATOM 1527 O O . GLU B 1 65 ? 16.516 -0.027 7.184 1 98.25 65 GLU B O 1
ATOM 1532 N N . ASP B 1 66 ? 16.469 0.429 5.039 1 98.19 66 ASP B N 1
ATOM 1533 C CA . ASP B 1 66 ? 16.609 1.864 5.266 1 98.19 66 ASP B CA 1
ATOM 1534 C C . ASP B 1 66 ? 15.461 2.41 6.102 1 98.19 66 ASP B C 1
ATOM 1536 O O . ASP B 1 66 ? 15.672 3.191 7.031 1 98.19 66 ASP B O 1
ATOM 1540 N N . LEU B 1 67 ? 14.25 2.033 5.754 1 98.5 67 LEU B N 1
ATOM 1541 C CA . LEU B 1 67 ? 13.07 2.473 6.492 1 98.5 67 LEU B CA 1
ATOM 1542 C C . LEU B 1 67 ? 13.148 2.021 7.949 1 98.5 67 LEU B C 1
ATOM 1544 O O . LEU B 1 67 ? 12.859 2.801 8.859 1 98.5 67 LEU B O 1
ATOM 1548 N N . ARG B 1 68 ? 13.5 0.777 8.188 1 98.56 68 ARG B N 1
ATOM 1549 C CA . ARG B 1 68 ? 13.602 0.266 9.555 1 98.56 68 ARG B CA 1
ATOM 1550 C C . ARG B 1 68 ? 14.648 1.035 10.352 1 98.56 68 ARG B C 1
ATOM 1552 O O . ARG B 1 68 ? 14.461 1.288 11.539 1 98.56 68 ARG B O 1
ATOM 1559 N N . GLU B 1 69 ? 15.711 1.361 9.727 1 98.38 69 GLU B N 1
ATOM 1560 C CA . GLU B 1 69 ? 16.734 2.172 10.391 1 98.38 69 GLU B CA 1
ATOM 1561 C C . GLU B 1 69 ? 16.172 3.535 10.789 1 98.38 69 GLU B C 1
ATOM 1563 O O . GLU B 1 69 ? 16.406 4.004 11.906 1 98.38 69 GLU B O 1
ATOM 1568 N N . ARG B 1 70 ? 15.438 4.133 9.945 1 97.75 70 ARG B N 1
ATOM 1569 C CA . ARG B 1 70 ? 14.859 5.441 10.227 1 97.75 70 ARG B CA 1
ATOM 1570 C C . ARG B 1 70 ? 13.828 5.352 11.352 1 97.75 70 ARG B C 1
ATOM 1572 O O . ARG B 1 70 ? 13.719 6.266 12.172 1 97.75 70 ARG B O 1
ATOM 1579 N N . LEU B 1 71 ? 13.109 4.246 11.406 1 98.5 71 LEU B N 1
ATOM 1580 C CA . LEU B 1 71 ? 12.031 4.074 12.375 1 98.5 71 LEU B CA 1
ATOM 1581 C C . LEU B 1 71 ? 12.594 3.854 13.773 1 98.5 71 LEU B C 1
ATOM 1583 O O . LEU B 1 71 ? 11.867 3.973 14.766 1 98.5 71 LEU B O 1
ATOM 1587 N N . ARG B 1 72 ? 13.852 3.514 13.891 1 98 72 ARG B N 1
ATOM 1588 C CA . ARG B 1 72 ? 14.461 3.32 15.203 1 98 72 ARG B CA 1
ATOM 1589 C C . ARG B 1 72 ? 14.43 4.609 16.016 1 98 72 ARG B C 1
ATOM 1591 O O . ARG B 1 72 ? 14.32 4.578 17.25 1 98 72 ARG B O 1
ATOM 1598 N N . THR B 1 73 ? 14.5 5.742 15.352 1 97.31 73 THR B N 1
ATOM 1599 C CA . THR B 1 73 ? 14.586 7 16.078 1 97.31 73 THR B CA 1
ATOM 1600 C C . THR B 1 73 ? 13.492 7.965 15.633 1 97.31 73 THR B C 1
ATOM 1602 O O . THR B 1 73 ? 13.461 9.117 16.062 1 97.31 73 THR B O 1
ATOM 1605 N N . ASN B 1 74 ? 12.742 7.566 14.766 1 97.88 74 ASN B N 1
ATOM 1606 C CA . ASN B 1 74 ? 11.68 8.391 14.211 1 97.88 74 ASN B CA 1
ATOM 1607 C C . ASN B 1 74 ? 10.398 7.59 13.992 1 97.88 74 ASN B C 1
ATOM 1609 O O . ASN B 1 74 ? 9.977 7.371 12.859 1 97.88 74 ASN B O 1
ATOM 1613 N N . GLN B 1 75 ? 9.75 7.262 15.133 1 98.62 75 GLN B N 1
ATOM 1614 C CA . GLN B 1 75 ? 8.484 6.539 15.078 1 98.62 75 GLN B CA 1
ATOM 1615 C C . GLN B 1 75 ? 7.371 7.43 14.539 1 98.62 75 GLN B C 1
ATOM 1617 O O . GLN B 1 75 ? 7.41 8.648 14.695 1 98.62 75 GLN B O 1
ATOM 1622 N N . PRO B 1 76 ? 6.332 6.824 13.891 1 98.88 76 PRO B N 1
ATOM 1623 C CA . PRO B 1 76 ? 5.242 7.637 13.344 1 98.88 76 PRO B CA 1
ATOM 1624 C C . PRO B 1 76 ? 4.5 8.422 14.422 1 98.88 76 PRO B C 1
ATOM 1626 O O . PRO B 1 76 ? 4.273 7.91 15.523 1 98.88 76 PRO B O 1
ATOM 1629 N N . ASP B 1 77 ? 4.273 9.664 14.141 1 98.88 77 ASP B N 1
ATOM 1630 C CA . ASP B 1 77 ? 3.363 10.43 14.984 1 98.88 77 ASP B CA 1
ATOM 1631 C C . ASP B 1 77 ? 1.909 10.195 14.586 1 98.88 77 ASP B C 1
ATOM 1633 O O . ASP B 1 77 ? 1.401 10.844 13.664 1 98.88 77 ASP B O 1
ATOM 1637 N N . THR B 1 78 ? 1.173 9.359 15.289 1 98.88 78 THR B N 1
ATOM 1638 C CA . THR B 1 78 ? -0.182 8.953 14.93 1 98.88 78 THR B CA 1
ATOM 1639 C C . THR B 1 78 ? -1.207 9.648 15.828 1 98.88 78 THR B C 1
ATOM 1641 O O . THR B 1 78 ? -2.34 9.18 15.961 1 98.88 78 THR B O 1
ATOM 1644 N N . SER B 1 79 ? -0.754 10.703 16.484 1 98.88 79 SER B N 1
ATOM 1645 C CA . SER B 1 79 ? -1.594 11.359 17.469 1 98.88 79 SER B CA 1
ATOM 1646 C C . SER B 1 79 ? -2.809 12.016 16.828 1 98.88 79 SER B C 1
ATOM 1648 O O . SER B 1 79 ? -3.867 12.125 17.453 1 98.88 79 SER B O 1
ATOM 1650 N N . THR B 1 80 ? -2.668 12.586 15.656 1 98.81 80 THR B N 1
ATOM 1651 C CA . THR B 1 80 ? -3.748 13.141 14.859 1 98.81 80 THR B CA 1
ATOM 1652 C C . THR B 1 80 ? -3.531 12.844 13.375 1 98.81 80 THR B C 1
ATOM 1654 O O . THR B 1 80 ? -2.426 12.477 12.969 1 98.81 80 THR B O 1
ATOM 1657 N N . ARG B 1 81 ? -4.602 13.023 12.617 1 98.81 81 ARG B N 1
ATOM 1658 C CA . ARG B 1 81 ? -4.504 12.875 11.172 1 98.81 81 ARG B CA 1
ATOM 1659 C C . ARG B 1 81 ? -3.426 13.789 10.602 1 98.81 81 ARG B C 1
ATOM 1661 O O . ARG B 1 81 ? -2.594 13.352 9.805 1 98.81 81 ARG B O 1
ATOM 1668 N N . SER B 1 82 ? -3.455 15.062 10.961 1 98.75 82 SER B N 1
ATOM 1669 C CA . SER B 1 82 ? -2.521 16.062 10.445 1 98.75 82 SER B CA 1
ATOM 1670 C C . SER B 1 82 ? -1.082 15.703 10.812 1 98.75 82 SER B C 1
ATOM 1672 O O . SER B 1 82 ? -0.181 15.82 9.977 1 98.75 82 SER B O 1
ATOM 1674 N N . ASN B 1 83 ? -0.877 15.281 12.055 1 98.81 83 ASN B N 1
ATOM 1675 C CA . ASN B 1 83 ? 0.462 14.906 12.492 1 98.81 83 ASN B CA 1
ATOM 1676 C C . ASN B 1 83 ? 0.984 13.695 11.734 1 98.81 83 ASN B C 1
ATOM 1678 O O . ASN B 1 83 ? 2.146 13.664 11.328 1 98.81 83 ASN B O 1
ATOM 1682 N N . PHE B 1 84 ? 0.159 12.719 11.586 1 98.94 84 PHE B N 1
ATOM 1683 C CA . PHE B 1 84 ? 0.55 11.508 10.875 1 98.94 84 PHE B CA 1
ATOM 1684 C C . PHE B 1 84 ? 0.877 11.82 9.422 1 98.94 84 PHE B C 1
ATOM 1686 O O . PHE B 1 84 ? 1.884 11.344 8.891 1 98.94 84 PHE B O 1
ATOM 1693 N N . SER B 1 85 ? 0.061 12.648 8.75 1 98.94 85 SER B N 1
ATOM 1694 C CA . SER B 1 85 ? 0.293 13.047 7.367 1 98.94 85 SER B CA 1
ATOM 1695 C C . SER B 1 85 ? 1.618 13.781 7.219 1 98.94 85 SER B C 1
ATOM 1697 O O . SER B 1 85 ? 2.369 13.539 6.27 1 98.94 85 SER B O 1
ATOM 1699 N N . LYS B 1 86 ? 1.816 14.664 8.117 1 98.88 86 LYS B N 1
ATOM 1700 C CA . LYS B 1 86 ? 3.062 15.43 8.086 1 98.88 86 LYS B CA 1
ATOM 1701 C C . LYS B 1 86 ? 4.27 14.516 8.305 1 98.88 86 LYS B C 1
ATOM 1703 O O . LYS B 1 86 ? 5.277 14.633 7.605 1 98.88 86 LYS B O 1
ATOM 1708 N N . TRP B 1 87 ? 4.199 13.672 9.305 1 98.94 87 TRP B N 1
ATOM 1709 C CA . TRP B 1 87 ? 5.273 12.719 9.562 1 98.94 87 TRP B CA 1
ATOM 1710 C C . TRP B 1 87 ? 5.609 11.922 8.312 1 98.94 87 TRP B C 1
ATOM 1712 O O . TRP B 1 87 ? 6.781 11.789 7.949 1 98.94 87 TRP B O 1
ATOM 1722 N N . LEU B 1 88 ? 4.578 11.383 7.688 1 98.94 88 LEU B N 1
ATOM 1723 C CA . LEU B 1 88 ? 4.781 10.57 6.492 1 98.94 88 LEU B CA 1
ATOM 1724 C C . LEU B 1 88 ? 5.422 11.383 5.379 1 98.94 88 LEU B C 1
ATOM 1726 O O . LEU B 1 88 ? 6.281 10.883 4.648 1 98.94 88 LEU B O 1
ATOM 1730 N N . CYS B 1 89 ? 4.984 12.633 5.215 1 98.94 89 CYS B N 1
ATOM 1731 C CA . CYS B 1 89 ? 5.539 13.531 4.211 1 98.94 89 CYS B CA 1
ATOM 1732 C C . CYS B 1 89 ? 7.02 13.789 4.469 1 98.94 89 CYS B C 1
ATOM 1734 O O . CYS B 1 89 ? 7.828 13.758 3.539 1 98.94 89 CYS B O 1
ATOM 1736 N N . LEU B 1 90 ? 7.34 14.031 5.691 1 98.88 90 LEU B N 1
ATOM 1737 C CA . LEU B 1 90 ? 8.734 14.281 6.047 1 98.88 90 LEU B CA 1
ATOM 1738 C C . LEU B 1 90 ? 9.586 13.039 5.832 1 98.88 90 LEU B C 1
ATOM 1740 O O . LEU B 1 90 ? 10.719 13.125 5.352 1 98.88 90 LEU B O 1
ATOM 1744 N N . LEU B 1 91 ? 9.078 11.922 6.227 1 98.88 91 LEU B N 1
ATOM 1745 C CA . LEU B 1 91 ? 9.773 10.664 5.969 1 98.88 91 LEU B CA 1
ATOM 1746 C C . LEU B 1 91 ? 10.023 10.477 4.477 1 98.88 91 LEU B C 1
ATOM 1748 O O . LEU B 1 91 ? 11.125 10.086 4.074 1 98.88 91 LEU B O 1
ATOM 1752 N N . HIS B 1 92 ? 8.961 10.695 3.611 1 98.75 92 HIS B N 1
ATOM 1753 C CA . HIS B 1 92 ? 9.094 10.594 2.162 1 98.75 92 HIS B CA 1
ATOM 1754 C C . HIS B 1 92 ? 10.164 11.539 1.638 1 98.75 92 HIS B C 1
ATOM 1756 O O . HIS B 1 92 ? 10.922 11.188 0.729 1 98.75 92 HIS B O 1
ATOM 1762 N N . ASN B 1 93 ? 10.258 12.742 2.191 1 98.81 93 ASN B N 1
ATOM 1763 C CA . ASN B 1 93 ? 11.281 13.711 1.804 1 98.81 93 ASN B CA 1
ATOM 1764 C C . ASN B 1 93 ? 12.68 13.219 2.148 1 98.81 93 ASN B C 1
ATOM 1766 O O . ASN B 1 93 ? 13.633 13.492 1.425 1 98.81 93 ASN B O 1
ATOM 1770 N N . GLU B 1 94 ? 12.805 12.586 3.281 1 98.38 94 GLU B N 1
ATOM 1771 C CA . GLU B 1 94 ? 14.109 12 3.609 1 98.38 94 GLU B CA 1
ATOM 1772 C C . GLU B 1 94 ? 14.539 11 2.549 1 98.38 94 GLU B C 1
ATOM 1774 O O . GLU B 1 94 ? 15.711 10.984 2.145 1 98.38 94 GLU B O 1
ATOM 1779 N N . VAL B 1 95 ? 13.648 10.172 2.119 1 98.19 95 VAL B N 1
ATOM 1780 C CA . VAL B 1 95 ? 13.938 9.203 1.066 1 98.19 95 VAL B CA 1
ATOM 1781 C C . VAL B 1 95 ? 14.273 9.938 -0.231 1 98.19 95 VAL B C 1
ATOM 1783 O O . VAL B 1 95 ? 15.227 9.57 -0.927 1 98.19 95 VAL B O 1
ATOM 1786 N N . ASN B 1 96 ? 13.469 10.984 -0.565 1 98.19 96 ASN B N 1
ATOM 1787 C CA . ASN B 1 96 ? 13.75 11.797 -1.748 1 98.19 96 ASN B CA 1
ATOM 1788 C C . ASN B 1 96 ? 15.164 12.359 -1.72 1 98.19 96 ASN B C 1
ATOM 1790 O O . ASN B 1 96 ? 15.883 12.297 -2.717 1 98.19 96 ASN B O 1
ATOM 1794 N N . ARG B 1 97 ? 15.492 12.922 -0.613 1 98 97 ARG B N 1
ATOM 1795 C CA . ARG B 1 97 ? 16.812 13.508 -0.464 1 98 97 ARG B CA 1
ATOM 1796 C C . ARG B 1 97 ? 17.906 12.477 -0.725 1 98 97 ARG B C 1
ATOM 1798 O O . ARG B 1 97 ? 18.875 12.75 -1.436 1 98 97 ARG B O 1
ATOM 1805 N N . LYS B 1 98 ? 17.766 11.344 -0.176 1 96.81 98 LYS B N 1
ATOM 1806 C CA . LYS B 1 98 ? 18.719 10.266 -0.36 1 96.81 98 LYS B CA 1
ATOM 1807 C C . LYS B 1 98 ? 18.844 9.875 -1.831 1 96.81 98 LYS B C 1
ATOM 1809 O O . LYS B 1 98 ? 19.922 9.5 -2.297 1 96.81 98 LYS B O 1
ATOM 1814 N N . LEU B 1 99 ? 17.781 9.945 -2.582 1 96.88 99 LEU B N 1
ATOM 1815 C CA . LEU B 1 99 ? 17.75 9.523 -3.977 1 96.88 99 LEU B CA 1
ATOM 1816 C C . LEU B 1 99 ? 18.062 10.688 -4.91 1 96.88 99 LEU B C 1
ATOM 1818 O O . LEU B 1 99 ? 18.016 10.531 -6.133 1 96.88 99 LEU B O 1
ATOM 1822 N N . GLY B 1 100 ? 18.328 11.836 -4.332 1 97.19 100 GLY B N 1
ATOM 1823 C CA . GLY B 1 100 ? 18.641 13.008 -5.141 1 97.19 100 GLY B CA 1
ATOM 1824 C C . GLY B 1 100 ? 17.422 13.609 -5.812 1 97.19 100 GLY B C 1
ATOM 1825 O O . GLY B 1 100 ? 17.547 14.242 -6.867 1 97.19 100 GLY B O 1
ATOM 1826 N N . LYS B 1 101 ? 16.281 13.297 -5.312 1 97.56 101 LYS B N 1
ATOM 1827 C CA . LYS B 1 101 ? 15.031 13.844 -5.836 1 97.56 101 LYS B CA 1
ATOM 1828 C C . LYS B 1 101 ? 14.617 15.102 -5.074 1 97.56 101 LYS B C 1
ATOM 1830 O O . LYS B 1 101 ? 15.109 15.359 -3.977 1 97.56 101 LYS B O 1
ATOM 1835 N N . SER B 1 102 ? 13.727 15.82 -5.668 1 98 102 SER B N 1
ATOM 1836 C CA . SER B 1 102 ? 13.242 17.047 -5.035 1 98 102 SER B CA 1
ATOM 1837 C C . SER B 1 102 ? 12.344 16.734 -3.844 1 98 102 SER B C 1
ATOM 1839 O O . SER B 1 102 ? 11.586 15.766 -3.869 1 98 102 SER B O 1
ATOM 1841 N N . GLU B 1 103 ? 12.453 17.547 -2.848 1 98.31 103 GLU B N 1
ATOM 1842 C CA . GLU B 1 103 ? 11.586 17.438 -1.678 1 98.31 103 GLU B CA 1
ATOM 1843 C C . GLU B 1 103 ? 10.242 18.125 -1.922 1 98.31 103 GLU B C 1
ATOM 1845 O O . GLU B 1 103 ? 10.133 19.016 -2.762 1 98.31 103 GLU B O 1
ATOM 1850 N N . PHE B 1 104 ? 9.289 17.672 -1.268 1 98.56 104 PHE B N 1
ATOM 1851 C CA . PHE B 1 104 ? 7.945 18.234 -1.314 1 98.56 104 PHE B CA 1
ATOM 1852 C C . PHE B 1 104 ? 7.699 19.156 -0.128 1 98.56 104 PHE B C 1
ATOM 1854 O O . PHE B 1 104 ? 8.18 18.891 0.979 1 98.56 104 PHE B O 1
ATOM 1861 N N . ASP B 1 105 ? 7 20.266 -0.347 1 98.62 105 ASP B N 1
ATOM 1862 C CA . ASP B 1 105 ? 6.582 21.141 0.745 1 98.62 105 ASP B CA 1
ATOM 1863 C C . ASP B 1 105 ? 5.5 20.484 1.593 1 98.62 105 ASP B C 1
ATOM 1865 O O . ASP B 1 105 ? 4.309 20.578 1.28 1 98.62 105 ASP B O 1
ATOM 1869 N N . CYS B 1 106 ? 5.801 19.938 2.752 1 98.81 106 CYS B N 1
ATOM 1870 C CA . CYS B 1 106 ? 4.898 19.125 3.553 1 98.81 106 CYS B CA 1
ATOM 1871 C C . CYS B 1 106 ? 3.803 19.969 4.184 1 98.81 106 CYS B C 1
ATOM 1873 O O . CYS B 1 106 ? 2.814 19.438 4.691 1 98.81 106 CYS B O 1
ATOM 1875 N N . SER B 1 107 ? 3.93 21.25 4.137 1 98.56 107 SER B N 1
ATOM 1876 C CA . SER B 1 107 ? 2.814 22.094 4.566 1 98.56 107 SER B CA 1
ATOM 1877 C C . SER B 1 107 ? 1.636 21.984 3.605 1 98.56 107 SER B C 1
ATOM 1879 O O . SER B 1 107 ? 0.521 22.391 3.93 1 98.56 107 SER B O 1
ATOM 1881 N N . ARG B 1 108 ? 1.806 21.422 2.447 1 98.12 108 ARG B N 1
ATOM 1882 C CA . ARG B 1 108 ? 0.783 21.297 1.412 1 98.12 108 ARG B CA 1
ATOM 1883 C C . ARG B 1 108 ? 0.354 19.844 1.228 1 98.12 108 ARG B C 1
ATOM 1885 O O . ARG B 1 108 ? -0.268 19.5 0.221 1 98.12 108 ARG B O 1
ATOM 1892 N N . VAL B 1 109 ? 0.663 19.062 2.188 1 98.69 109 VAL B N 1
ATOM 1893 C CA . VAL B 1 109 ? 0.456 17.625 2.035 1 98.69 109 VAL B CA 1
ATOM 1894 C C . VAL B 1 109 ? -1.035 17.344 1.897 1 98.69 109 VAL B C 1
ATOM 1896 O O . VAL B 1 109 ? -1.431 16.453 1.137 1 98.69 109 VAL B O 1
ATOM 1899 N N . ASP B 1 110 ? -1.887 18.062 2.557 1 98.12 110 ASP B N 1
ATOM 1900 C CA . ASP B 1 110 ? -3.322 17.828 2.457 1 98.12 110 ASP B CA 1
ATOM 1901 C C . ASP B 1 110 ? -3.861 18.281 1.102 1 98.12 110 ASP B C 1
ATOM 1903 O O . ASP B 1 110 ? -4.801 17.688 0.571 1 98.12 110 ASP B O 1
ATOM 1907 N N . GLU B 1 111 ? -3.324 19.328 0.567 1 97.69 111 GLU B N 1
ATOM 1908 C CA . GLU B 1 111 ? -3.719 19.719 -0.784 1 97.69 111 GLU B CA 1
ATOM 1909 C C . GLU B 1 111 ? -3.381 18.625 -1.795 1 97.69 111 GLU B C 1
ATOM 1911 O O . GLU B 1 111 ? -4.176 18.344 -2.691 1 97.69 111 GLU B O 1
ATOM 1916 N N . ARG B 1 112 ? -2.264 18.047 -1.645 1 97.75 112 ARG B N 1
ATOM 1917 C CA . ARG B 1 112 ? -1.764 17.047 -2.592 1 97.75 112 ARG B CA 1
ATOM 1918 C C . ARG B 1 112 ? -2.545 15.742 -2.482 1 97.75 112 ARG B C 1
ATOM 1920 O O . ARG B 1 112 ? -2.781 15.07 -3.486 1 97.75 112 ARG B O 1
ATOM 1927 N N . TRP B 1 113 ? -2.979 15.391 -1.242 1 98.19 113 TRP B N 1
ATOM 1928 C CA . TRP B 1 113 ? -3.396 14 -1.081 1 98.19 113 TRP B CA 1
ATOM 1929 C C . TRP B 1 113 ? -4.836 13.922 -0.58 1 98.19 113 TRP B C 1
ATOM 1931 O O . TRP B 1 113 ? -5.422 12.836 -0.532 1 98.19 113 TRP B O 1
ATOM 1941 N N . ARG B 1 114 ? -5.457 15.055 -0.257 1 97 114 ARG B N 1
ATOM 1942 C CA . ARG B 1 114 ? -6.777 14.984 0.362 1 97 114 ARG B CA 1
ATOM 1943 C C . ARG B 1 114 ? -7.734 15.984 -0.277 1 97 114 ARG B C 1
ATOM 1945 O O . ARG B 1 114 ? -8.781 15.602 -0.798 1 97 114 ARG B O 1
ATOM 1952 N N . ASP B 1 115 ? -7.375 17.297 -0.355 1 96.62 115 ASP B N 1
ATOM 1953 C CA . ASP B 1 115 ? -8.328 18.375 -0.608 1 96.62 115 ASP B CA 1
ATOM 1954 C C . ASP B 1 115 ? -8.266 18.828 -2.062 1 96.62 115 ASP B C 1
ATOM 1956 O O . ASP B 1 115 ? -9.203 19.453 -2.566 1 96.62 115 ASP B O 1
ATOM 1960 N N . GLY B 1 116 ? -7.18 18.516 -2.736 1 96.5 116 GLY B N 1
ATOM 1961 C CA . GLY B 1 116 ? -6.922 19.188 -4.004 1 96.5 116 GLY B CA 1
ATOM 1962 C C . GLY B 1 116 ? -6.293 20.547 -3.838 1 96.5 116 GLY B C 1
ATOM 1963 O O . GLY B 1 116 ? -6.363 21.141 -2.76 1 96.5 116 GLY B O 1
ATOM 1964 N N . TRP B 1 117 ? -5.762 21 -4.941 1 96.06 117 TRP B N 1
ATOM 1965 C CA . TRP B 1 117 ? -5.027 22.266 -4.891 1 96.06 117 TRP B CA 1
ATOM 1966 C C . TRP B 1 117 ? -5.984 23.438 -4.773 1 96.06 117 TRP B C 1
ATOM 1968 O O . TRP B 1 117 ? -7.043 23.453 -5.402 1 96.06 117 TRP B O 1
ATOM 1978 N N . LYS B 1 118 ? -5.59 24.438 -4.074 1 94.5 118 LYS B N 1
ATOM 1979 C CA . LYS B 1 118 ? -6.422 25.609 -3.791 1 94.5 118 LYS B CA 1
ATOM 1980 C C . LYS B 1 118 ? -6.738 26.375 -5.066 1 94.5 118 LYS B C 1
ATOM 1982 O O . LYS B 1 118 ? -7.766 27.047 -5.152 1 94.5 118 LYS B O 1
ATOM 1987 N N . ASP B 1 119 ? -5.926 26.25 -6.016 1 93.94 119 ASP B N 1
ATOM 1988 C CA . ASP B 1 119 ? -6.137 26.984 -7.258 1 93.94 119 ASP B CA 1
ATOM 1989 C C . ASP B 1 119 ? -7.203 26.312 -8.117 1 93.94 119 ASP B C 1
ATOM 1991 O O . ASP B 1 119 ? -7.516 26.781 -9.211 1 93.94 119 ASP B O 1
ATOM 1995 N N . GLY B 1 120 ? -7.691 25.109 -7.758 1 90.38 120 GLY B N 1
ATOM 1996 C CA . GLY B 1 120 ? -8.797 24.453 -8.43 1 90.38 120 GLY B CA 1
ATOM 1997 C C . GLY B 1 120 ? -8.344 23.5 -9.523 1 90.38 120 GLY B C 1
ATOM 1998 O O . GLY B 1 120 ? -9.164 23 -10.297 1 90.38 120 GLY B O 1
ATOM 1999 N N . SER B 1 121 ? -7.109 23.203 -9.586 1 91.25 121 SER B N 1
ATOM 2000 C CA . SER B 1 121 ? -6.598 22.359 -10.664 1 91.25 121 SER B CA 1
ATOM 2001 C C . SER B 1 121 ? -7.133 20.938 -10.539 1 91.25 121 SER B C 1
ATOM 2003 O O . SER B 1 121 ? -7.055 20.156 -11.492 1 91.25 121 SER B O 1
ATOM 2005 N N . CYS B 1 122 ? -7.652 20.625 -9.438 1 92.44 122 CYS B N 1
ATOM 2006 C CA . CYS B 1 122 ? -8.164 19.281 -9.234 1 92.44 122 CYS B CA 1
ATOM 2007 C C . CYS B 1 122 ? -9.688 19.25 -9.297 1 92.44 122 CYS B C 1
ATOM 2009 O O . CYS B 1 122 ? -10.312 18.219 -9.062 1 92.44 122 CYS B O 1
ATOM 2011 N N . ASP B 1 123 ? -10.305 20.406 -9.609 1 83.75 123 ASP B N 1
ATOM 2012 C CA . ASP B 1 123 ? -11.766 20.516 -9.672 1 83.75 123 ASP B CA 1
ATOM 2013 C C . ASP B 1 123 ? -12.289 20.031 -11.023 1 83.75 123 ASP B C 1
ATOM 2015 O O . ASP B 1 123 ? -11.617 20.188 -12.047 1 83.75 123 ASP B O 1
#

Nearest PDB structures (foldseek):
  3mbg-assembly1_A  TM=9.960E-01  e=7.928E-15  Homo sapiens
  1oqc-assembly1_A  TM=9.974E-01  e=1.310E-14  Rattus norvegicus
  3tk0-assembly1_A-2  TM=9.370E-01  e=1.549E-14  Homo sapiens
  3w4y-assembly2_B  TM=9.002E-01  e=1.570E-11  Saccharomyces cerevisiae S288C
  4e0i-assembly2_C-2  TM=8.943E-01  e=2.320E-11  Saccharomyces cerevisiae S288C

Organism: Acrocephalus arundinaceus (NCBI:txid39621)

Radius of gyration: 18.24 Å; Cα contacts (8 Å, |Δi|>4): 291; chains: 2; bounding box: 54×47×45 Å

Foldseek 3Di:
DPPPPPPFDDPPDDGDPVRLVVVVLLVQLLCLLPQAQADDPVSLVVVLVVQQVCLVPRPPVVSSVVSNVCCVVQGADSRGSLRNNLSSLVVVQVVCVVVVHDHDDSVCSCCVRPVPDPVPPVD/DPPPPPPFDDPPDDGDPVRLVVVVLLVQLLCLLPQAQADDPVSLVVVLVVQQVCLVPRPPVVSSVVSNVCCVVQGADSRGSLRNNLSSLVVVQVVCVVVVHDHDDSVCSCCVRPVPDPVPPVD